Protein AF-A0A816YIY8-F1 (afdb_monomer_lite)

pLDDT: mean 77.44, std 26.39, range [24.09, 98.69]

Foldseek 3Di:
DPPPVVVVVVVVVVVVVVVVVVVVVVDWDKPDLVPVVPVPDDDDDDDDDDDDDDDDDDDDDDDDDDDDDDDDDDDDDPPPPPPPPDPPDDDQVPDQAQAPVGQGQATFDDLVLLVVLVVQLVVLCVVCVVLVVVLVVQLVVLPCAVAEEQEEEQAGSNVLSVVVSNVSSHYQFAYEYNDQARHPRSNSSNCVNVVRNYQYYHRDDPVSRVVRLVSSCVVVVVRAGQEYEYEQQPSVVCCCPPVVVSQLNHQEYEYQYPNNVVVLVVCSVVVSNNHMYMDNCRGPCNLQPVLAVVLCPVVVVVCCVVPVDDPPPDDDDFDDCGNNGVNVPVPPDD

Secondary structure (DSSP, 8-state):
--SHHHHHHHHHHHHHHHHHHHHTTS--EEE-TTTGGGSSS-------------------------------------------S-TTS--GGGS----TT-----B-S-GGGHHHHHHHHHHHHHH-HHHHHHHHHHTTT-TTTT-EEEEEE--SHHHHHHHHHHHHTT-EEEEEESSTT---HHHHHHHHHTT--EE--TT--HHHHHHHHHHHH-GGGT---SEEEESSSHHHHHHHHH-HHHHTT--EEEE-SHHHHHHHHHHHHTT---S-EEE-TTSHHIIIIIIIIIHHHHHHHHHHHHH----TT--------STTTTTTTTTS--

Sequence (334 aa):
MSNDENNTAEATAELEELECRRNRRTSLQFIDKNVIRRRSSGNEKQGQSPIQRLYSISSRPDREPSDLDHLQQYTTASDSDSDAEDECSVNIRELEHKNQAGFTDFAVRHIKHAQYGRREIEIAEQEMPGLLALRRRAEVDKPLQGAKIVGCTHIIAQTAVLIETLIRLGAQVRWCACNIYSTQNEVAAALAEESVPIFAWKGQSDDDFWWSIKKAIGTEQGWQPNMILDDGGDLTHYCHKHYATLFSTMKGIVEESVTGVHRLYQMCRTQTLTIPAMNINDSVIKTKFDNLYLCRESVIDGIKRCTDILFGGKQAVVCGYGLLNFIIICNDIS

InterPro domains:
  IPR000043 Adenosylhomocysteinase-like [PF05221] (105-242)
  IPR000043 Adenosylhomocysteinase-like [PTHR23420] (98-323)
  IPR000043 Adenosylhomocysteinase-like [SM00996] (105-334)
  IPR015878 S-adenosyl-L-homocysteine hydrolase, NAD binding domain [PF00670] (291-322)
  IPR020082 S-adenosyl-L-homocysteine hydrolase, conserved site [PS00738] (177-191)
  IPR036291 NAD(P)-binding domain superfamily [SSF51735] (291-322)
  IPR042172 Adenosylhomocysteinase-like superfamily [G3DSA:3.40.50.1480] (91-242)
  IPR042172 Adenosylhomocysteinase-like superfamily [G3DSA:3.40.50.1480] (243-297)

Radius of gyration: 25.4 Å; chains: 1; bounding box: 54×59×89 Å

Structure (mmCIF, N/CA/C/O backbone):
data_AF-A0A816YIY8-F1
#
_entry.id   AF-A0A816YIY8-F1
#
loop_
_atom_site.group_PDB
_atom_site.id
_atom_site.type_symbol
_atom_site.label_atom_id
_atom_site.label_alt_id
_atom_site.label_comp_id
_atom_site.label_asym_id
_atom_site.label_entity_id
_atom_site.label_seq_id
_atom_site.pdbx_PDB_ins_code
_atom_site.Cartn_x
_atom_site.Cartn_y
_atom_site.Cartn_z
_atom_site.occupancy
_atom_site.B_iso_or_equiv
_atom_site.auth_seq_id
_atom_site.auth_comp_id
_atom_site.auth_asym_id
_atom_site.auth_atom_id
_atom_site.pdbx_PDB_model_num
ATOM 1 N N . MET A 1 1 ? 11.790 -32.694 52.679 1.00 42.69 1 MET A N 1
ATOM 2 C CA . MET A 1 1 ? 10.691 -32.167 51.840 1.00 42.69 1 MET A CA 1
ATOM 3 C C . MET A 1 1 ? 11.201 -30.988 51.011 1.00 42.69 1 MET A C 1
ATOM 5 O O . MET A 1 1 ? 10.721 -29.882 51.183 1.00 42.69 1 MET A O 1
ATOM 9 N N . SER A 1 2 ? 12.218 -31.182 50.167 1.00 43.81 2 SER A N 1
ATOM 10 C CA . SER A 1 2 ? 12.840 -30.061 49.430 1.00 43.81 2 SER A CA 1
ATOM 11 C C . SER A 1 2 ? 13.380 -30.441 48.047 1.00 43.81 2 SER A C 1
ATOM 13 O O . SER A 1 2 ? 14.107 -29.655 47.455 1.00 43.81 2 SER A O 1
ATOM 15 N N . ASN A 1 3 ? 13.042 -31.629 47.531 1.00 42.69 3 ASN A N 1
ATOM 16 C CA . ASN A 1 3 ? 13.509 -32.092 46.217 1.00 42.69 3 ASN A CA 1
ATOM 17 C C . ASN A 1 3 ? 12.380 -32.248 45.181 1.00 42.69 3 ASN A C 1
ATOM 19 O O . ASN A 1 3 ? 12.684 -32.438 44.010 1.00 42.69 3 ASN A O 1
ATOM 23 N N . ASP A 1 4 ? 11.107 -32.120 45.578 1.00 40.72 4 ASP A N 1
ATOM 24 C CA . ASP A 1 4 ? 9.970 -32.274 44.655 1.00 40.72 4 ASP A CA 1
ATOM 25 C C . ASP A 1 4 ? 9.525 -30.945 44.015 1.00 40.72 4 ASP A C 1
ATOM 27 O O . ASP A 1 4 ? 9.077 -30.944 42.873 1.00 40.72 4 ASP A O 1
ATOM 31 N N . GLU A 1 5 ? 9.721 -29.799 44.682 1.00 43.59 5 GLU A N 1
ATOM 32 C CA . GLU A 1 5 ? 9.295 -28.485 44.159 1.00 43.59 5 GLU A CA 1
ATOM 33 C C . GLU A 1 5 ? 10.194 -27.958 43.023 1.00 43.59 5 GLU A C 1
ATOM 35 O O . GLU A 1 5 ? 9.702 -27.331 42.081 1.00 43.59 5 GLU A O 1
ATOM 40 N N . ASN A 1 6 ? 11.496 -28.275 43.046 1.00 42.38 6 ASN A N 1
ATOM 41 C CA . ASN A 1 6 ? 12.419 -27.887 41.970 1.00 42.38 6 ASN A CA 1
ATOM 42 C C . ASN A 1 6 ? 12.162 -28.668 40.673 1.00 42.38 6 ASN A C 1
ATOM 44 O O . ASN A 1 6 ? 12.278 -28.103 39.590 1.00 42.38 6 ASN A O 1
ATOM 48 N N . ASN A 1 7 ? 11.735 -29.929 40.774 1.00 43.72 7 ASN A N 1
ATOM 49 C CA . ASN A 1 7 ? 11.476 -30.776 39.608 1.00 43.72 7 ASN A CA 1
ATOM 50 C C . ASN A 1 7 ? 10.188 -30.355 38.871 1.00 43.72 7 ASN A C 1
ATOM 52 O O . ASN A 1 7 ? 10.097 -30.438 37.648 1.00 43.72 7 ASN A O 1
ATOM 56 N N . THR A 1 8 ? 9.196 -29.831 39.602 1.00 47.03 8 THR A N 1
ATOM 57 C CA . THR A 1 8 ? 7.966 -29.271 39.018 1.00 47.03 8 THR A CA 1
ATOM 58 C C . THR A 1 8 ? 8.171 -27.917 38.338 1.00 47.03 8 THR A C 1
ATOM 60 O O . THR A 1 8 ? 7.495 -27.632 37.349 1.00 47.03 8 THR A O 1
ATOM 63 N N . ALA A 1 9 ? 9.103 -27.089 38.821 1.00 47.56 9 ALA A N 1
ATOM 64 C CA . ALA A 1 9 ? 9.427 -25.794 38.215 1.00 47.56 9 ALA A CA 1
ATOM 65 C C . ALA A 1 9 ? 10.231 -25.946 36.908 1.00 47.56 9 ALA A C 1
ATOM 67 O O . ALA A 1 9 ? 10.021 -25.208 35.948 1.00 47.56 9 ALA A O 1
ATOM 68 N N . GLU A 1 10 ? 11.118 -26.939 36.846 1.00 46.81 10 GLU A N 1
ATOM 69 C CA . GLU A 1 10 ? 11.932 -27.219 35.659 1.00 46.81 10 GLU A CA 1
ATOM 70 C C . GLU A 1 10 ? 11.094 -27.885 34.548 1.00 46.81 10 GLU A C 1
ATOM 72 O O . GLU A 1 10 ? 11.156 -27.475 33.390 1.00 46.81 10 GLU A O 1
ATOM 77 N N . ALA A 1 11 ? 10.187 -28.802 34.913 1.00 46.38 11 ALA A N 1
ATOM 78 C CA . ALA A 1 11 ? 9.249 -29.423 33.974 1.00 46.38 11 ALA A CA 1
ATOM 79 C C . ALA A 1 11 ? 8.199 -28.441 33.414 1.00 46.38 11 ALA A C 1
ATOM 81 O O . ALA A 1 11 ? 7.785 -28.564 32.260 1.00 46.38 11 ALA A O 1
ATOM 82 N N . THR A 1 12 ? 7.768 -27.448 34.202 1.00 53.12 12 THR A N 1
ATOM 83 C CA . THR A 1 12 ? 6.855 -26.392 33.724 1.00 53.12 12 THR A CA 1
ATOM 84 C C . THR A 1 12 ? 7.562 -25.408 32.795 1.00 53.12 12 THR A C 1
ATOM 86 O O . THR A 1 12 ? 6.987 -25.035 31.775 1.00 53.12 12 THR A O 1
ATOM 89 N N . ALA A 1 13 ? 8.827 -25.071 33.061 1.00 46.62 13 ALA A N 1
ATOM 90 C CA . ALA A 1 13 ? 9.640 -24.251 32.164 1.00 46.62 13 ALA A CA 1
ATOM 91 C C . ALA A 1 13 ? 9.930 -24.945 30.817 1.00 46.62 13 ALA A C 1
ATOM 93 O O . ALA A 1 13 ? 9.839 -24.303 29.770 1.00 46.62 13 ALA A O 1
ATOM 94 N N . GLU A 1 14 ? 10.215 -26.253 30.810 1.00 46.16 14 GLU A N 1
ATOM 95 C CA . GLU A 1 14 ? 10.403 -27.016 29.566 1.00 46.16 14 GLU A CA 1
ATOM 96 C C . GLU A 1 14 ? 9.107 -27.158 28.756 1.00 46.16 14 GLU A C 1
ATOM 98 O O . GLU A 1 14 ? 9.137 -27.055 27.526 1.00 46.16 14 GLU A O 1
ATOM 103 N N . LEU A 1 15 ? 7.957 -27.345 29.418 1.00 47.84 15 LEU A N 1
ATOM 104 C CA . LEU A 1 15 ? 6.648 -27.380 28.757 1.00 47.84 15 LEU A CA 1
ATOM 105 C C . LEU A 1 15 ? 6.269 -26.012 28.167 1.00 47.84 15 LEU A C 1
ATOM 107 O O . LEU A 1 15 ? 5.813 -25.958 27.024 1.00 47.84 15 LEU A O 1
ATOM 111 N N . GLU A 1 16 ? 6.541 -24.911 28.875 1.00 48.94 16 GLU A N 1
ATOM 112 C CA . GLU A 1 16 ? 6.352 -23.548 28.361 1.00 48.94 16 GLU A CA 1
ATOM 113 C C . GLU A 1 16 ? 7.310 -23.220 27.202 1.00 48.94 16 GLU A C 1
ATOM 115 O O . GLU A 1 16 ? 6.923 -22.547 26.239 1.00 48.94 16 GLU A O 1
ATOM 120 N N . GLU A 1 17 ? 8.552 -23.718 27.230 1.00 45.31 17 GLU A N 1
ATOM 121 C CA . GLU A 1 17 ? 9.499 -23.545 26.126 1.00 45.31 17 GLU A CA 1
ATOM 122 C C . GLU A 1 17 ? 9.094 -24.375 24.897 1.00 45.31 17 GLU A C 1
ATOM 124 O O . GLU A 1 17 ? 9.192 -23.899 23.761 1.00 45.31 17 GLU A O 1
ATOM 129 N N . LEU A 1 18 ? 8.570 -25.587 25.101 1.00 43.50 18 LEU A N 1
ATOM 130 C CA . LEU A 1 18 ? 7.988 -26.425 24.052 1.00 43.50 18 LEU A CA 1
ATOM 131 C C . LEU A 1 18 ? 6.734 -25.793 23.443 1.00 43.50 18 LEU A C 1
ATOM 133 O O . LEU A 1 18 ? 6.580 -25.828 22.222 1.00 43.50 18 LEU A O 1
ATOM 137 N N . GLU A 1 19 ? 5.879 -25.159 24.242 1.00 43.88 19 GLU A N 1
ATOM 138 C CA . GLU A 1 19 ? 4.678 -24.456 23.781 1.00 43.88 19 GLU A CA 1
ATOM 139 C C . GLU A 1 19 ? 5.029 -23.145 23.050 1.00 43.88 19 GLU A C 1
ATOM 141 O O . GLU A 1 19 ? 4.482 -22.846 21.986 1.00 43.88 19 GLU A O 1
ATOM 146 N N . CYS A 1 20 ? 6.062 -22.432 23.509 1.00 38.53 20 CYS A N 1
ATOM 147 C CA . CYS A 1 20 ? 6.668 -21.298 22.806 1.00 38.53 20 CYS A CA 1
ATOM 148 C C . CYS A 1 20 ? 7.302 -21.719 21.465 1.00 38.53 20 CYS A C 1
ATOM 150 O O . CYS A 1 20 ? 7.118 -21.051 20.444 1.00 38.53 20 CYS A O 1
ATOM 152 N N . ARG A 1 21 ? 8.001 -22.862 21.416 1.00 41.88 21 ARG A N 1
ATOM 153 C CA . ARG A 1 21 ? 8.544 -23.450 20.174 1.00 41.88 21 ARG A CA 1
ATOM 154 C C . ARG A 1 21 ? 7.441 -23.967 19.246 1.00 41.88 21 ARG A C 1
ATOM 156 O O . ARG A 1 21 ? 7.603 -23.911 18.027 1.00 41.88 21 ARG A O 1
ATOM 163 N N . ARG A 1 22 ? 6.313 -24.423 19.795 1.00 34.56 22 ARG A N 1
ATOM 164 C CA . ARG A 1 22 ? 5.127 -24.857 19.045 1.00 34.56 22 ARG A CA 1
ATOM 165 C C . ARG A 1 22 ? 4.391 -23.664 18.421 1.00 34.56 22 ARG A C 1
ATOM 167 O O . ARG A 1 22 ? 4.055 -23.739 17.244 1.00 34.56 22 ARG A O 1
ATOM 174 N N . ASN A 1 23 ? 4.289 -22.534 19.126 1.00 37.09 23 ASN A N 1
ATOM 175 C CA . ASN A 1 23 ? 3.748 -21.275 18.590 1.00 37.09 23 ASN A CA 1
ATOM 176 C C . ASN A 1 23 ? 4.666 -20.598 17.556 1.00 37.09 23 ASN A C 1
ATOM 178 O O . ASN A 1 23 ? 4.179 -19.903 16.669 1.00 37.09 23 ASN A O 1
ATOM 182 N N . ARG A 1 24 ? 5.984 -20.851 17.577 1.00 43.56 24 ARG A N 1
ATOM 183 C CA . ARG A 1 24 ? 6.900 -20.426 16.493 1.00 43.56 24 ARG A CA 1
ATOM 184 C C . ARG A 1 24 ? 6.666 -21.154 15.162 1.00 43.56 24 ARG A C 1
ATOM 186 O O . ARG A 1 24 ? 7.186 -20.708 14.143 1.00 43.56 24 ARG A O 1
ATOM 193 N N . ARG A 1 25 ? 5.921 -22.267 15.147 1.00 37.94 25 ARG A N 1
ATOM 194 C CA . ARG A 1 25 ? 5.618 -23.038 13.925 1.00 37.94 25 ARG A CA 1
ATOM 195 C C . ARG A 1 25 ? 4.334 -22.597 13.214 1.00 37.94 25 ARG A C 1
ATOM 197 O O . ARG A 1 25 ? 4.094 -23.047 12.099 1.00 37.94 25 ARG A O 1
ATOM 204 N N . THR A 1 26 ? 3.550 -21.699 13.806 1.00 34.44 26 THR A N 1
ATOM 205 C CA . THR A 1 26 ? 2.315 -21.150 13.227 1.00 34.44 26 THR A CA 1
ATOM 206 C C . THR A 1 26 ? 2.503 -19.653 13.005 1.00 34.44 26 THR A C 1
ATOM 208 O O . THR A 1 26 ? 2.354 -18.828 13.898 1.00 34.44 26 THR A O 1
ATOM 211 N N . SER A 1 27 ? 2.943 -19.352 11.793 1.00 43.16 27 SER A N 1
ATOM 212 C CA . SER A 1 27 ? 3.417 -18.084 11.245 1.00 43.16 27 SER A CA 1
ATOM 213 C C . SER A 1 2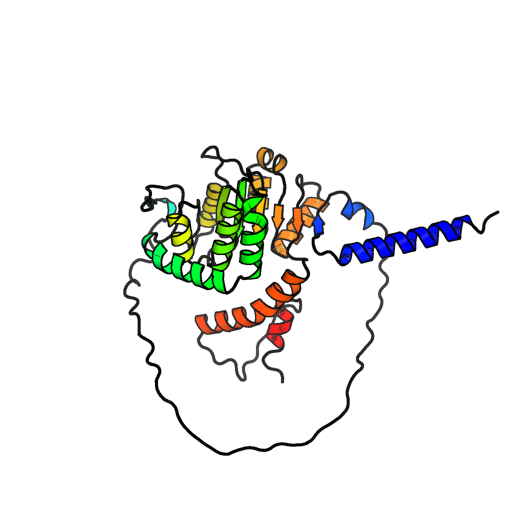7 ? 2.397 -16.943 11.298 1.00 43.16 27 SER A C 1
ATOM 215 O O . SER A 1 27 ? 1.552 -16.881 10.411 1.00 43.16 27 SER A O 1
ATOM 217 N N . LEU A 1 28 ? 2.519 -16.050 12.289 1.00 47.72 28 LEU A N 1
ATOM 218 C CA . LEU A 1 28 ? 2.093 -14.636 12.292 1.00 47.72 28 LEU A CA 1
ATOM 219 C C . LEU A 1 28 ? 2.515 -14.008 13.638 1.00 47.72 28 LEU A C 1
ATOM 221 O O . LEU A 1 28 ? 2.139 -14.518 14.693 1.00 47.72 28 LEU A O 1
ATOM 225 N N . GLN A 1 29 ? 3.319 -12.937 13.632 1.00 60.56 29 GLN A N 1
ATOM 226 C CA . GLN A 1 29 ? 3.742 -12.271 14.873 1.00 60.56 29 GLN A CA 1
ATOM 227 C C . GLN A 1 29 ? 2.870 -11.042 15.147 1.00 60.56 29 GLN A C 1
ATOM 229 O O . GLN A 1 29 ? 2.954 -10.033 14.447 1.00 60.56 29 GLN A O 1
ATOM 234 N N . PHE A 1 30 ? 2.051 -11.115 16.195 1.00 67.88 30 PHE A N 1
ATOM 235 C CA . PHE A 1 30 ? 1.388 -9.936 16.744 1.00 67.88 30 PHE A CA 1
ATOM 236 C C . PHE A 1 30 ? 2.392 -9.114 17.554 1.00 67.88 30 PHE A C 1
ATOM 238 O O . PHE A 1 30 ? 3.025 -9.618 18.486 1.00 67.88 30 PHE A O 1
ATOM 245 N N . ILE A 1 31 ? 2.523 -7.835 17.214 1.00 68.88 31 ILE A N 1
ATOM 246 C CA . ILE A 1 31 ? 3.259 -6.863 18.015 1.00 68.88 31 ILE A CA 1
ATOM 247 C C . ILE A 1 31 ? 2.285 -6.357 19.087 1.00 68.88 31 ILE A C 1
ATOM 249 O O . ILE A 1 31 ? 1.520 -5.422 18.860 1.00 68.88 31 ILE A O 1
ATOM 253 N N . ASP A 1 32 ? 2.282 -7.025 20.244 1.00 53.81 32 ASP A N 1
ATOM 254 C CA . ASP A 1 32 ? 1.504 -6.633 21.426 1.00 53.81 32 ASP A CA 1
ATOM 255 C C . ASP A 1 32 ? 2.419 -6.118 22.555 1.00 53.81 32 ASP A C 1
ATOM 257 O O . ASP A 1 32 ? 3.533 -6.611 22.774 1.00 53.81 32 ASP A O 1
ATOM 261 N N . LYS A 1 33 ? 1.901 -5.156 23.328 1.00 47.88 33 LYS A N 1
ATOM 262 C CA . LYS A 1 33 ? 2.516 -4.524 24.506 1.00 47.88 33 LYS A CA 1
ATOM 263 C C . LYS A 1 33 ? 2.997 -5.544 25.545 1.00 47.88 33 LYS A C 1
ATOM 265 O O . LYS A 1 33 ? 3.953 -5.277 26.272 1.00 47.88 33 LYS A O 1
ATOM 270 N N . ASN A 1 34 ? 2.379 -6.725 25.603 1.00 39.50 34 ASN A N 1
ATOM 271 C CA . ASN A 1 34 ? 2.704 -7.769 26.577 1.00 39.50 34 ASN A CA 1
ATOM 272 C C . ASN A 1 34 ? 3.888 -8.669 26.177 1.00 39.50 34 ASN A C 1
ATOM 274 O O . ASN A 1 34 ? 4.483 -9.313 27.042 1.00 39.50 34 ASN A O 1
ATOM 278 N N . VAL A 1 35 ? 4.282 -8.694 24.898 1.00 45.38 35 VAL A N 1
ATOM 279 C CA . VAL A 1 35 ? 5.334 -9.599 24.393 1.00 45.38 35 VAL A CA 1
ATOM 280 C C . VAL A 1 35 ? 6.743 -9.078 24.717 1.00 45.38 35 VAL A C 1
ATOM 282 O O . VAL A 1 35 ? 7.667 -9.863 24.935 1.00 45.38 35 VAL A O 1
ATOM 285 N N . ILE A 1 36 ? 6.925 -7.758 24.836 1.00 41.56 36 ILE A N 1
ATOM 286 C CA . ILE A 1 36 ? 8.248 -7.145 25.066 1.00 41.56 36 ILE A CA 1
ATOM 287 C C . ILE A 1 36 ? 8.682 -7.210 26.541 1.00 41.56 36 ILE A C 1
ATOM 289 O O . ILE A 1 36 ? 9.879 -7.241 26.827 1.00 41.56 36 ILE A O 1
ATOM 293 N N . ARG A 1 37 ? 7.745 -7.338 27.492 1.00 31.47 37 ARG A N 1
ATOM 294 C CA . ARG A 1 37 ? 8.062 -7.383 28.935 1.00 31.47 37 ARG A CA 1
ATOM 295 C C . ARG A 1 37 ? 8.889 -8.610 29.353 1.00 31.47 37 ARG A C 1
ATOM 297 O O . ARG A 1 37 ? 9.481 -8.594 30.425 1.00 31.47 37 ARG A O 1
ATOM 304 N N . ARG A 1 38 ? 8.965 -9.646 28.507 1.00 33.88 38 ARG A N 1
ATOM 305 C CA . ARG A 1 38 ? 9.720 -10.887 28.761 1.00 33.88 38 ARG A CA 1
ATOM 306 C C . ARG A 1 38 ? 11.160 -10.883 28.224 1.00 33.88 38 ARG A C 1
ATOM 308 O O . ARG A 1 38 ? 11.869 -11.858 28.431 1.00 33.88 38 ARG A O 1
ATOM 315 N N . ARG A 1 39 ? 11.613 -9.821 27.540 1.00 35.34 39 ARG A N 1
ATOM 316 C CA . ARG A 1 39 ? 12.965 -9.761 26.936 1.00 35.34 39 ARG A CA 1
ATOM 317 C C . ARG A 1 39 ? 14.014 -8.999 27.758 1.00 35.34 39 ARG A C 1
ATOM 319 O O . ARG A 1 39 ? 15.172 -8.980 27.362 1.00 35.34 39 ARG A O 1
ATOM 326 N N . SER A 1 40 ? 13.651 -8.408 28.896 1.00 29.08 40 SER A N 1
ATOM 327 C CA . SER A 1 40 ? 14.562 -7.564 29.694 1.00 29.08 40 SER A CA 1
ATOM 328 C C . SER A 1 40 ? 15.429 -8.321 30.712 1.00 29.08 40 SER A C 1
ATOM 330 O O . SER A 1 40 ? 16.162 -7.687 31.464 1.00 29.08 40 SER A O 1
ATOM 332 N N . SER A 1 41 ? 15.355 -9.653 30.775 1.00 31.70 41 SER A N 1
ATOM 333 C CA . SER A 1 41 ? 16.120 -10.463 31.733 1.00 31.70 41 SER A CA 1
ATOM 334 C C . SER A 1 41 ? 16.680 -11.718 31.061 1.00 31.70 41 SER A C 1
ATOM 336 O O . SER A 1 41 ? 16.055 -12.775 31.079 1.00 31.70 41 SER A O 1
ATOM 338 N N . GLY A 1 42 ? 17.853 -11.604 30.442 1.00 28.75 42 GLY A N 1
ATOM 339 C CA . GLY A 1 42 ? 18.565 -12.744 29.866 1.00 28.75 42 GLY A CA 1
ATOM 340 C C . GLY A 1 42 ? 19.940 -12.338 29.350 1.00 28.75 42 GLY A C 1
ATOM 341 O O . GLY A 1 42 ? 20.039 -11.704 28.308 1.00 28.75 42 GLY A O 1
ATOM 342 N N . ASN A 1 43 ? 20.976 -12.681 30.117 1.00 27.95 43 ASN A N 1
ATOM 343 C CA . ASN A 1 43 ? 22.392 -12.419 29.846 1.00 27.95 43 ASN A CA 1
ATOM 344 C C . ASN A 1 43 ? 22.837 -12.878 28.447 1.00 27.95 43 ASN A C 1
ATOM 346 O O . ASN A 1 43 ? 22.642 -14.036 28.076 1.00 27.95 43 ASN A O 1
ATOM 350 N N . GLU A 1 44 ? 23.542 -11.999 27.734 1.00 27.25 44 GLU A N 1
ATOM 351 C CA . GLU A 1 44 ? 24.320 -12.343 26.545 1.00 27.25 44 GLU A CA 1
ATOM 352 C C . GLU A 1 44 ? 25.475 -13.285 26.926 1.00 27.25 44 GLU A C 1
ATOM 354 O O . GLU A 1 44 ? 26.340 -12.947 27.737 1.00 27.25 44 GLU A O 1
ATOM 359 N N . LYS A 1 45 ? 25.513 -14.476 26.321 1.00 27.55 45 LYS A N 1
ATOM 360 C CA . LYS A 1 45 ? 26.723 -15.299 26.241 1.00 27.55 45 LYS A CA 1
ATOM 361 C C . LYS A 1 45 ? 27.066 -15.536 24.775 1.00 27.55 45 LYS A C 1
ATOM 363 O O . LYS A 1 45 ? 26.275 -16.099 24.024 1.00 27.55 45 LYS A O 1
ATOM 368 N N . GLN A 1 46 ? 28.262 -15.087 24.402 1.00 27.02 46 GLN A N 1
ATOM 369 C CA . GLN A 1 46 ? 28.930 -15.379 23.137 1.00 27.02 46 GLN A CA 1
ATOM 370 C C . GLN A 1 46 ? 29.121 -16.894 22.968 1.00 27.02 46 GLN A C 1
ATOM 372 O O . GLN A 1 46 ? 29.576 -17.571 23.890 1.00 27.02 46 GLN A O 1
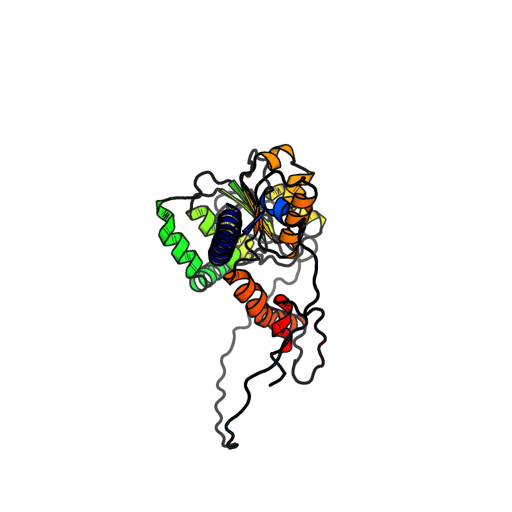ATOM 377 N N . GLY A 1 47 ? 28.820 -17.411 21.778 1.00 26.28 47 GLY A N 1
ATOM 378 C CA . GLY A 1 47 ? 29.078 -18.797 21.394 1.00 26.28 47 GLY A CA 1
ATOM 379 C C . GLY A 1 47 ? 29.248 -18.911 19.881 1.00 26.28 47 GLY A C 1
ATOM 380 O O . GLY A 1 47 ? 28.351 -18.555 19.124 1.00 26.28 47 GLY A O 1
ATOM 381 N N . GLN A 1 48 ? 30.434 -19.353 19.465 1.00 26.12 48 GLN A N 1
ATOM 382 C CA . GLN A 1 48 ? 30.880 -19.541 18.083 1.00 26.12 48 GLN A CA 1
ATOM 383 C C . GLN A 1 48 ? 30.092 -20.631 17.331 1.00 26.12 48 GLN A C 1
ATOM 385 O O . GLN A 1 48 ? 29.582 -21.580 17.925 1.00 26.12 48 GLN A O 1
ATOM 390 N N . SER A 1 49 ? 30.057 -20.515 16.000 1.00 35.09 49 SER A N 1
ATOM 391 C CA . SER A 1 49 ? 29.495 -21.500 15.068 1.00 35.09 49 SER A CA 1
ATOM 392 C C . SER A 1 49 ? 30.355 -22.766 14.934 1.00 35.09 49 SER A C 1
ATOM 394 O O . SER A 1 49 ? 31.576 -22.642 14.817 1.00 35.09 49 SER A O 1
ATOM 396 N N . PRO A 1 50 ? 29.740 -23.948 14.763 1.00 27.36 50 PRO A N 1
ATOM 397 C CA . PRO A 1 50 ? 30.381 -25.083 14.096 1.00 27.36 50 PRO A CA 1
ATOM 398 C C . PRO A 1 50 ? 29.608 -25.448 12.814 1.00 27.36 50 PRO A C 1
ATOM 400 O O . PRO A 1 50 ? 28.436 -25.799 12.862 1.00 27.36 50 PRO A O 1
ATOM 403 N N . ILE A 1 51 ? 30.184 -25.211 11.635 1.00 27.53 51 ILE A N 1
ATOM 404 C CA . ILE A 1 51 ? 31.086 -26.125 10.906 1.00 27.53 51 ILE A CA 1
ATOM 405 C C . ILE A 1 51 ? 30.329 -27.030 9.922 1.00 27.53 51 ILE A C 1
ATOM 407 O O . ILE A 1 51 ? 29.556 -27.912 10.287 1.00 27.53 51 ILE A O 1
ATOM 411 N N . GLN A 1 52 ? 30.653 -26.784 8.650 1.00 27.22 52 GLN A N 1
ATOM 412 C CA . GLN A 1 52 ? 30.916 -27.751 7.585 1.00 27.22 52 GLN A CA 1
ATOM 413 C C . GLN A 1 52 ? 30.780 -29.230 7.979 1.00 27.22 52 GLN A C 1
ATOM 415 O O . GLN A 1 52 ? 31.601 -29.775 8.718 1.00 27.22 52 GLN A O 1
ATOM 420 N N . ARG A 1 53 ? 29.845 -29.935 7.342 1.00 26.09 53 ARG A N 1
ATOM 421 C CA . ARG A 1 53 ? 30.011 -31.363 7.063 1.00 26.09 53 ARG A CA 1
ATOM 422 C C . ARG A 1 53 ? 29.062 -31.783 5.947 1.00 26.09 53 ARG A C 1
ATOM 424 O O . ARG A 1 53 ? 27.879 -31.944 6.206 1.00 26.09 53 ARG A O 1
ATOM 431 N N . LEU A 1 54 ? 29.591 -31.913 4.729 1.00 26.56 54 LEU A N 1
ATOM 432 C CA . LEU A 1 54 ? 29.294 -32.971 3.748 1.00 26.56 54 LEU A CA 1
ATOM 433 C C . LEU A 1 54 ? 29.954 -32.606 2.408 1.00 26.56 54 LEU A C 1
ATOM 435 O O . LEU A 1 54 ? 29.449 -31.785 1.653 1.00 26.56 54 LEU A O 1
ATOM 439 N N . TYR A 1 55 ? 31.100 -33.231 2.140 1.00 25.05 55 TYR A N 1
ATOM 440 C CA . TYR A 1 55 ? 31.678 -33.376 0.805 1.00 25.05 55 TYR A CA 1
ATOM 441 C C . TYR A 1 55 ? 32.099 -34.834 0.596 1.00 25.05 55 TYR A C 1
ATOM 443 O O . TYR A 1 55 ? 32.438 -35.523 1.563 1.00 25.05 55 TYR A O 1
ATOM 451 N N . SER A 1 56 ? 32.160 -35.214 -0.688 1.00 24.09 56 SER A N 1
ATOM 452 C CA . SER A 1 56 ? 32.561 -36.496 -1.308 1.00 24.09 56 SER A CA 1
ATOM 453 C C . SER A 1 56 ? 31.381 -37.476 -1.494 1.00 24.09 56 SER A C 1
ATOM 455 O O . SER A 1 56 ? 30.596 -37.653 -0.573 1.00 24.09 56 SER A O 1
ATOM 457 N N . ILE A 1 57 ? 31.117 -38.119 -2.645 1.00 27.70 57 ILE A N 1
ATOM 458 C CA . ILE A 1 57 ? 31.903 -38.576 -3.821 1.00 27.70 57 ILE A CA 1
ATOM 459 C C . ILE A 1 57 ? 30.888 -38.654 -5.012 1.00 27.70 57 ILE A C 1
ATOM 461 O O . ILE A 1 57 ? 29.747 -39.035 -4.782 1.00 27.70 57 ILE A O 1
ATOM 465 N N . SER A 1 58 ? 31.128 -38.251 -6.268 1.00 26.34 58 SER A N 1
ATOM 466 C CA . SER A 1 58 ? 31.949 -38.909 -7.301 1.00 26.34 58 SER A CA 1
ATOM 467 C C . SER A 1 58 ? 31.999 -38.051 -8.577 1.00 26.34 58 SER A C 1
ATOM 469 O O . SER A 1 58 ? 31.041 -37.371 -8.929 1.00 26.34 58 SER A O 1
ATOM 471 N N . SER A 1 59 ? 33.133 -38.121 -9.263 1.00 24.12 59 SER A N 1
ATOM 472 C CA . SER A 1 59 ? 33.475 -37.493 -10.539 1.00 24.12 59 SER A CA 1
ATOM 473 C C . SER A 1 59 ? 33.351 -38.483 -11.705 1.00 24.12 59 SER A C 1
ATOM 475 O O . SER A 1 59 ? 33.592 -39.675 -11.499 1.00 24.12 59 SER A O 1
ATOM 477 N N . ARG A 1 60 ? 33.041 -37.987 -12.921 1.00 26.86 60 ARG A N 1
ATOM 478 C CA . ARG A 1 60 ? 33.509 -38.460 -14.256 1.00 26.86 60 ARG A CA 1
ATOM 479 C C . ARG A 1 60 ? 32.929 -37.580 -15.400 1.00 26.86 60 ARG A C 1
ATOM 481 O O . ARG A 1 60 ? 31.982 -36.853 -15.131 1.00 26.86 60 ARG A O 1
ATOM 488 N N . PRO A 1 61 ? 33.528 -37.579 -16.613 1.00 29.42 61 PRO A N 1
ATOM 489 C CA . PRO A 1 61 ? 34.018 -36.348 -17.248 1.00 29.42 61 PRO A CA 1
ATOM 490 C C . PRO A 1 61 ? 33.286 -35.911 -18.532 1.00 29.42 61 PRO A C 1
ATOM 492 O O . PRO A 1 61 ? 32.457 -36.637 -19.079 1.00 29.42 61 PRO A O 1
ATOM 495 N N . ASP A 1 62 ? 33.706 -34.729 -18.991 1.00 26.00 62 ASP A N 1
ATOM 496 C CA . ASP A 1 62 ? 33.334 -33.944 -20.175 1.00 26.00 62 ASP A CA 1
ATOM 497 C C . ASP A 1 62 ? 33.122 -34.704 -21.493 1.00 26.00 62 ASP A C 1
ATOM 499 O O . ASP A 1 62 ? 33.914 -35.574 -21.874 1.00 26.00 62 ASP A O 1
ATOM 503 N N . ARG A 1 63 ? 32.118 -34.242 -22.253 1.00 25.84 63 ARG A N 1
ATOM 504 C CA . ARG A 1 63 ? 32.055 -34.304 -23.722 1.00 25.84 63 ARG A CA 1
ATOM 505 C C . ARG A 1 63 ? 31.278 -33.107 -24.283 1.00 25.84 63 ARG A C 1
ATOM 507 O O . ARG A 1 63 ? 30.138 -32.891 -23.905 1.00 25.84 63 ARG A O 1
ATOM 514 N N . GLU A 1 64 ? 31.892 -32.441 -25.249 1.00 25.56 64 GLU A N 1
ATOM 515 C CA . GLU A 1 64 ? 31.338 -31.527 -26.263 1.00 25.56 64 GLU A CA 1
ATOM 516 C C . GLU A 1 64 ? 32.140 -31.801 -27.560 1.00 25.56 64 GLU A C 1
ATOM 518 O O . GLU A 1 64 ? 33.226 -32.393 -27.460 1.00 25.56 64 GLU A O 1
ATOM 523 N N . PRO A 1 65 ? 31.747 -31.331 -28.759 1.00 41.12 65 PRO A N 1
ATOM 524 C CA . PRO A 1 65 ? 30.438 -30.835 -29.204 1.00 41.12 65 PRO A CA 1
ATOM 525 C C . PRO A 1 65 ? 29.983 -31.487 -30.533 1.00 41.12 65 PRO A C 1
ATOM 527 O O . PRO A 1 65 ? 30.782 -32.096 -31.247 1.00 41.12 65 PRO A O 1
ATOM 530 N N . SER A 1 66 ? 28.721 -31.294 -30.929 1.00 27.45 66 SER A N 1
ATOM 531 C CA . SER A 1 66 ? 28.355 -31.276 -32.358 1.00 27.45 66 SER A CA 1
ATOM 532 C C . SER A 1 66 ? 27.011 -30.585 -32.607 1.00 27.45 66 SER A C 1
ATOM 534 O O . SER A 1 66 ? 25.967 -31.091 -32.197 1.00 27.45 66 SER A O 1
ATOM 536 N N . ASP A 1 67 ? 27.108 -29.442 -33.283 1.00 26.69 67 ASP A N 1
ATOM 537 C CA . ASP A 1 67 ? 26.219 -28.800 -34.257 1.00 26.69 67 ASP A CA 1
ATOM 538 C C . ASP A 1 67 ? 24.791 -29.341 -34.440 1.00 26.69 67 ASP A C 1
ATOM 540 O O . ASP A 1 67 ? 24.594 -30.497 -34.816 1.00 26.69 67 ASP A O 1
ATOM 544 N N . LEU A 1 68 ? 23.809 -28.434 -34.355 1.00 28.50 68 LEU A N 1
ATOM 545 C CA . LEU A 1 68 ? 22.926 -28.133 -35.490 1.00 28.50 68 LEU A CA 1
ATOM 546 C C . LEU A 1 68 ? 22.076 -26.879 -35.232 1.00 28.50 68 LEU A C 1
ATOM 548 O O . LEU A 1 68 ? 21.320 -26.784 -34.265 1.00 28.50 68 LEU A O 1
ATOM 552 N N . ASP A 1 69 ? 22.243 -25.936 -36.157 1.00 27.80 69 ASP A N 1
ATOM 553 C CA . ASP A 1 69 ? 21.416 -24.767 -36.431 1.00 27.80 69 ASP A CA 1
ATOM 554 C C . ASP A 1 69 ? 19.913 -25.069 -36.411 1.00 27.80 69 ASP A C 1
ATOM 556 O O . ASP A 1 69 ? 19.494 -26.110 -36.901 1.00 27.80 69 ASP A O 1
ATOM 560 N N . HIS A 1 70 ? 19.108 -24.109 -35.936 1.00 30.94 70 HIS A N 1
ATOM 561 C CA . HIS A 1 70 ? 17.962 -23.550 -36.673 1.00 30.94 70 HIS A CA 1
ATOM 562 C C . HIS A 1 70 ? 17.347 -22.376 -35.887 1.00 30.94 70 HIS A C 1
ATOM 564 O O . HIS A 1 70 ? 16.442 -22.538 -35.070 1.00 30.94 70 HIS A O 1
ATOM 570 N N . LEU A 1 71 ? 17.828 -21.162 -36.177 1.00 28.19 71 LEU A N 1
ATOM 571 C CA . LEU A 1 71 ? 17.090 -19.923 -35.925 1.00 28.19 71 LEU A CA 1
ATOM 572 C C . LEU A 1 71 ? 15.956 -19.804 -36.956 1.00 28.19 71 LEU A C 1
ATOM 574 O O . LEU A 1 71 ? 16.222 -19.745 -38.157 1.00 28.19 71 LEU A O 1
ATOM 578 N N . GLN A 1 72 ? 14.712 -19.669 -36.497 1.00 29.42 72 GLN A N 1
ATOM 579 C CA . GLN A 1 72 ? 13.659 -19.002 -37.263 1.00 29.42 72 GLN A CA 1
ATOM 580 C C . GLN A 1 72 ? 12.980 -17.931 -36.410 1.00 29.42 72 GLN A C 1
ATOM 582 O O . GLN A 1 72 ? 12.683 -18.116 -35.233 1.00 29.42 72 GLN A O 1
ATOM 587 N N . GLN A 1 73 ? 12.829 -16.780 -37.058 1.00 28.59 73 GLN A N 1
ATOM 588 C CA . GLN A 1 73 ? 12.387 -15.489 -36.560 1.00 28.59 73 GLN A CA 1
ATOM 589 C C . GLN A 1 73 ? 10.996 -15.550 -35.924 1.00 28.59 73 GLN A C 1
ATOM 591 O O . GLN A 1 73 ? 10.019 -15.852 -36.604 1.00 28.59 73 GLN A O 1
ATOM 596 N N . TYR A 1 74 ? 10.893 -15.131 -34.664 1.00 29.64 74 TYR A N 1
ATOM 597 C CA . TYR A 1 74 ? 9.666 -14.520 -34.165 1.00 29.64 74 TYR A CA 1
ATOM 598 C C . TYR A 1 74 ? 9.836 -13.007 -34.257 1.00 29.64 74 TYR A C 1
ATOM 600 O O . TYR A 1 74 ? 10.567 -12.390 -33.488 1.00 29.64 74 TYR A O 1
ATOM 608 N N . THR A 1 75 ? 9.198 -12.426 -35.266 1.00 27.72 75 THR A N 1
ATOM 609 C CA . THR A 1 75 ? 8.977 -10.988 -35.393 1.00 27.72 75 THR A CA 1
ATOM 610 C C . THR A 1 75 ? 8.108 -10.519 -34.230 1.00 27.72 75 THR A C 1
ATOM 612 O O . THR A 1 75 ? 6.909 -10.802 -34.204 1.00 27.72 75 THR A O 1
ATOM 615 N N . THR A 1 76 ? 8.695 -9.814 -33.267 1.00 30.38 76 THR A N 1
ATOM 616 C CA . THR A 1 76 ? 7.944 -8.997 -32.315 1.00 30.38 76 THR A CA 1
ATOM 617 C C . THR A 1 76 ? 7.486 -7.725 -33.018 1.00 30.38 76 THR A C 1
ATOM 619 O O . THR A 1 76 ? 8.268 -7.035 -33.674 1.00 30.38 76 THR A O 1
ATOM 622 N N . ALA A 1 77 ? 6.186 -7.459 -32.921 1.00 32.25 77 ALA A N 1
ATOM 623 C CA . ALA A 1 77 ? 5.576 -6.218 -33.354 1.00 32.25 77 ALA A CA 1
ATOM 624 C C . ALA A 1 77 ? 6.225 -5.054 -32.595 1.00 32.25 77 ALA A C 1
ATOM 626 O O . ALA A 1 77 ? 6.235 -5.028 -31.367 1.00 32.25 77 ALA A O 1
ATOM 627 N N . SER A 1 78 ? 6.805 -4.119 -33.338 1.00 30.81 78 SER A N 1
ATOM 628 C CA . SER A 1 78 ? 7.181 -2.811 -32.827 1.00 30.81 78 SER A CA 1
ATOM 629 C C . SER A 1 78 ? 5.901 -2.000 -32.636 1.00 30.81 78 SER A C 1
ATOM 631 O O . SER A 1 78 ? 5.380 -1.457 -33.614 1.00 30.81 78 SER A O 1
ATOM 633 N N . ASP A 1 79 ? 5.390 -1.936 -31.409 1.00 35.31 79 ASP A N 1
ATOM 634 C CA . ASP A 1 79 ? 4.473 -0.865 -31.034 1.00 35.31 79 ASP A CA 1
ATOM 635 C C . ASP A 1 79 ? 5.294 0.423 -30.970 1.00 35.31 79 ASP A C 1
ATOM 637 O O . ASP A 1 79 ? 6.231 0.582 -30.188 1.00 35.31 79 ASP A O 1
ATOM 641 N N . SER A 1 80 ? 4.996 1.310 -31.908 1.00 33.59 80 SER A N 1
ATOM 642 C CA . SER A 1 80 ? 5.499 2.668 -31.943 1.00 33.59 80 SER A CA 1
ATOM 643 C C . SER A 1 80 ? 4.886 3.445 -30.781 1.00 33.59 80 SER A C 1
ATOM 645 O O . SER A 1 80 ? 3.746 3.895 -30.887 1.00 33.59 80 SER A O 1
ATOM 647 N N . ASP A 1 81 ? 5.646 3.616 -29.699 1.00 36.59 81 ASP A N 1
ATOM 648 C CA . ASP A 1 81 ? 5.403 4.652 -28.694 1.00 36.59 81 ASP A CA 1
ATOM 649 C C . ASP A 1 81 ? 5.519 6.020 -29.379 1.00 36.59 81 ASP A C 1
ATOM 651 O O . ASP A 1 81 ? 6.607 6.564 -29.574 1.00 36.59 81 ASP A O 1
ATOM 655 N N . SER A 1 82 ? 4.379 6.564 -29.796 1.00 35.75 82 SER A N 1
ATOM 656 C CA . SER A 1 82 ? 4.260 7.916 -30.340 1.00 35.75 82 SER A CA 1
ATOM 657 C C . SER A 1 82 ? 3.573 8.869 -29.361 1.00 35.75 82 SER A C 1
ATOM 659 O O . SER A 1 82 ? 2.860 9.759 -29.805 1.00 35.75 82 SER A O 1
ATOM 661 N N . ASP A 1 83 ? 3.784 8.690 -28.054 1.00 40.62 83 ASP A N 1
ATOM 662 C CA . ASP A 1 83 ? 3.246 9.569 -27.000 1.00 40.62 83 ASP A CA 1
ATOM 663 C C . ASP A 1 83 ? 4.355 10.142 -26.087 1.00 40.62 83 ASP A C 1
ATOM 665 O O . ASP A 1 83 ? 4.114 10.546 -24.953 1.00 40.62 83 ASP A O 1
ATOM 669 N N . ALA A 1 84 ? 5.595 10.227 -26.583 1.00 41.81 84 ALA A N 1
ATOM 670 C CA . ALA A 1 84 ? 6.744 10.780 -25.852 1.00 41.81 84 ALA A CA 1
ATOM 671 C C . ALA A 1 84 ? 6.790 12.327 -25.801 1.00 41.81 84 ALA A C 1
ATOM 673 O O . ALA A 1 84 ? 7.834 12.907 -25.501 1.00 41.81 84 ALA A O 1
ATOM 674 N N . GLU A 1 85 ? 5.683 13.016 -26.087 1.00 38.41 85 GLU A N 1
ATOM 675 C CA . GLU A 1 85 ? 5.624 14.481 -26.158 1.00 38.41 85 GLU A CA 1
ATOM 676 C C . GLU A 1 85 ? 4.485 15.061 -25.295 1.00 38.41 85 GLU A C 1
ATOM 678 O O . GLU A 1 85 ? 3.568 15.658 -25.838 1.00 38.41 85 GLU A O 1
ATOM 683 N N . ASP A 1 86 ? 4.516 14.867 -23.962 1.00 43.50 86 ASP A N 1
ATOM 684 C CA . ASP A 1 86 ? 4.035 15.860 -22.954 1.00 43.50 86 ASP A CA 1
ATOM 685 C C . ASP A 1 86 ? 4.198 15.402 -21.475 1.00 43.50 86 ASP A C 1
ATOM 687 O O . ASP A 1 86 ? 3.344 15.602 -20.607 1.00 43.50 86 ASP A O 1
ATOM 691 N N . GLU A 1 87 ? 5.305 14.740 -21.120 1.00 54.50 87 GLU A N 1
ATOM 692 C CA . GLU A 1 87 ? 5.383 14.025 -19.834 1.00 54.50 87 GLU A CA 1
ATOM 693 C C . GLU A 1 87 ? 5.715 14.865 -18.575 1.00 54.50 87 GLU A C 1
ATOM 695 O O . GLU A 1 87 ? 5.654 14.321 -17.468 1.00 54.50 87 GLU A O 1
ATOM 700 N N . CYS A 1 88 ? 6.011 16.170 -18.663 1.00 47.59 88 CYS A N 1
ATOM 701 C CA . CYS A 1 88 ? 6.654 16.890 -17.542 1.00 47.59 88 CYS A CA 1
ATOM 702 C C . CYS A 1 88 ? 5.930 18.138 -16.986 1.00 47.59 88 CYS A C 1
ATOM 704 O O . CYS A 1 88 ? 6.479 18.813 -16.119 1.00 47.59 88 CYS A O 1
ATOM 706 N N . SER A 1 89 ? 4.715 18.476 -17.431 1.00 56.50 89 SER A N 1
ATOM 707 C CA . SER A 1 89 ? 4.083 19.766 -17.067 1.00 56.50 89 SER A CA 1
ATOM 708 C C . SER A 1 89 ? 2.675 19.682 -16.470 1.00 56.50 89 SER A C 1
ATOM 710 O O . SER A 1 89 ? 2.153 20.694 -16.000 1.00 56.50 89 SER A O 1
ATOM 712 N N . VAL A 1 90 ? 2.048 18.505 -16.448 1.00 68.44 90 VAL A N 1
ATOM 713 C CA . VAL A 1 90 ? 0.649 18.382 -16.022 1.00 68.44 90 VAL A CA 1
ATOM 714 C C . VAL A 1 90 ? 0.559 18.089 -14.525 1.00 68.44 90 VAL A C 1
ATOM 716 O O . VAL A 1 90 ? 0.942 17.015 -14.060 1.00 68.44 90 VAL A O 1
ATOM 719 N N . ASN A 1 91 ? 0.006 19.037 -13.763 1.00 81.75 91 ASN A N 1
ATOM 720 C CA . ASN A 1 91 ? -0.322 18.829 -12.356 1.00 81.75 91 ASN A CA 1
ATOM 721 C C . ASN A 1 91 ? -1.517 17.870 -12.236 1.00 81.75 91 ASN A C 1
ATOM 723 O O . ASN A 1 91 ? -2.674 18.267 -12.376 1.00 81.75 91 ASN A O 1
ATOM 727 N N . ILE A 1 92 ? -1.235 16.598 -11.947 1.00 85.50 92 ILE A N 1
ATOM 728 C CA . ILE A 1 92 ? -2.250 15.537 -11.848 1.00 85.50 92 ILE A CA 1
ATOM 729 C C . ILE A 1 92 ? -3.306 15.840 -10.775 1.00 85.50 92 ILE A C 1
ATOM 731 O O . ILE A 1 92 ? -4.449 15.403 -10.903 1.00 85.50 92 ILE A O 1
ATOM 735 N N . ARG A 1 93 ? -2.978 16.627 -9.741 1.00 86.31 93 ARG A N 1
ATOM 736 C CA . ARG A 1 93 ? -3.932 16.991 -8.678 1.00 86.31 93 ARG A CA 1
ATOM 737 C C . ARG A 1 93 ? -5.062 17.896 -9.162 1.00 86.31 93 ARG A C 1
ATOM 739 O O . ARG A 1 93 ? -6.112 17.930 -8.529 1.00 86.31 93 ARG A O 1
ATOM 746 N N . GLU A 1 94 ? -4.817 18.656 -10.225 1.00 79.81 94 GLU A N 1
ATOM 747 C CA . GLU A 1 94 ? -5.743 19.658 -10.766 1.00 79.81 94 GLU A CA 1
ATOM 748 C C . GLU A 1 94 ? -6.552 19.126 -11.953 1.00 79.81 94 GLU A C 1
ATOM 750 O O . GLU A 1 94 ? -7.458 19.802 -12.436 1.00 79.81 94 GLU A O 1
ATOM 755 N N . LEU A 1 95 ? -6.254 17.908 -12.413 1.00 83.75 95 LEU A N 1
ATOM 756 C CA . LEU A 1 95 ? -7.028 17.256 -13.458 1.00 83.75 95 LEU A CA 1
ATOM 757 C C . LEU A 1 95 ? -8.426 16.884 -12.954 1.00 83.75 95 LEU A C 1
ATOM 759 O O . LEU A 1 95 ? -8.605 16.408 -11.832 1.00 83.75 95 LEU A O 1
ATOM 763 N N . GLU A 1 96 ? -9.422 17.048 -13.824 1.00 80.81 96 GLU A N 1
ATOM 764 C CA . GLU A 1 96 ? -10.749 16.487 -13.597 1.00 80.81 96 GLU A CA 1
ATOM 765 C C . GLU A 1 96 ? -10.700 14.969 -13.799 1.00 80.81 96 GLU A C 1
ATOM 767 O O . GLU A 1 96 ? -10.691 14.456 -14.919 1.00 80.81 96 GLU A O 1
ATOM 772 N N . HIS A 1 97 ? -10.660 14.241 -12.687 1.00 87.00 97 HIS A N 1
ATOM 773 C CA . HIS A 1 97 ? -10.703 12.784 -12.682 1.00 87.00 97 HIS A CA 1
ATOM 774 C C . HIS A 1 97 ? -12.149 12.314 -12.791 1.00 87.00 97 HIS A C 1
ATOM 776 O O . HIS A 1 97 ? -12.973 12.626 -11.932 1.00 87.00 97 HIS A O 1
ATOM 782 N N . LYS A 1 98 ? -12.472 11.569 -13.852 1.00 94.00 98 LYS A N 1
ATOM 783 C CA . LYS A 1 98 ? -13.793 10.963 -14.041 1.00 94.00 98 LYS A CA 1
ATOM 784 C C . LYS A 1 98 ? -13.681 9.665 -14.834 1.00 94.00 98 LYS A C 1
ATOM 786 O O . LYS A 1 98 ? -13.108 9.665 -15.921 1.00 94.00 98 LYS A O 1
ATOM 791 N N . ASN A 1 99 ? -14.229 8.576 -14.301 1.00 93.81 99 ASN A N 1
ATOM 792 C CA . ASN A 1 99 ? -14.346 7.308 -15.031 1.00 93.81 99 ASN A CA 1
ATOM 793 C C . ASN A 1 99 ? -15.652 7.243 -15.849 1.00 93.81 99 ASN A C 1
ATOM 795 O O . ASN A 1 99 ? -16.469 8.172 -15.812 1.00 93.81 99 ASN A O 1
ATOM 799 N N . GLN A 1 100 ? -15.892 6.144 -16.572 1.00 92.81 100 GLN A N 1
ATOM 800 C CA . GLN A 1 100 ? -17.106 5.999 -17.390 1.00 92.81 100 GLN A CA 1
ATOM 801 C C . GLN A 1 100 ? -18.392 5.980 -16.551 1.00 92.81 100 GLN A C 1
ATOM 803 O O . GLN A 1 100 ? -19.427 6.479 -16.996 1.00 92.81 100 GLN A O 1
ATOM 808 N N . ALA A 1 101 ? -18.323 5.470 -15.319 1.00 93.56 101 ALA A N 1
ATOM 809 C CA . ALA A 1 101 ? -19.433 5.463 -14.367 1.00 93.56 101 ALA A CA 1
ATOM 810 C C . ALA A 1 101 ? -19.691 6.834 -13.702 1.00 93.56 101 ALA A C 1
ATOM 812 O O . ALA A 1 101 ? -20.657 6.991 -12.956 1.00 93.56 101 ALA A O 1
ATOM 813 N N . GLY A 1 102 ? -18.853 7.841 -13.967 1.00 94.50 102 GLY A N 1
ATOM 814 C CA . GLY A 1 102 ? -18.958 9.175 -13.383 1.00 94.50 102 GLY A CA 1
ATOM 815 C C . GLY A 1 102 ? -18.418 9.307 -11.957 1.00 94.50 102 GLY A C 1
ATOM 816 O O . GLY A 1 102 ? -18.646 10.338 -11.329 1.00 94.50 102 GLY A O 1
ATOM 817 N N . PHE A 1 103 ? -17.700 8.304 -11.454 1.00 96.00 103 PHE A N 1
ATOM 818 C CA . PHE A 1 103 ? -16.937 8.374 -1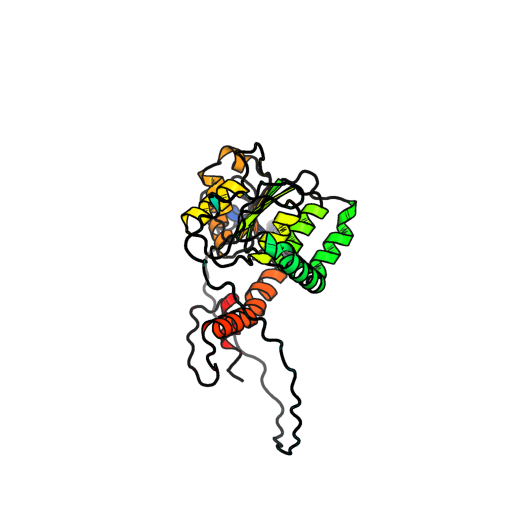0.212 1.00 96.00 103 PHE A CA 1
ATOM 819 C C . PHE A 1 103 ? -15.715 9.282 -10.393 1.00 96.00 103 PHE A C 1
ATOM 821 O O . PHE A 1 103 ? -15.085 9.263 -11.449 1.00 96.00 103 PHE A O 1
ATOM 828 N N . THR A 1 104 ? -15.392 10.078 -9.371 1.00 95.81 104 THR A N 1
ATOM 829 C CA . THR A 1 104 ? -14.358 11.128 -9.446 1.00 95.81 104 THR A CA 1
ATOM 830 C C . THR A 1 104 ? -13.377 11.120 -8.272 1.00 95.81 104 THR A C 1
ATOM 832 O O . THR A 1 104 ? -12.499 11.972 -8.194 1.00 95.81 104 THR A O 1
ATOM 835 N N . ASP A 1 105 ? -13.532 10.209 -7.310 1.00 95.56 105 ASP A N 1
ATOM 836 C CA . ASP A 1 105 ? -12.724 10.185 -6.083 1.00 95.56 105 ASP A CA 1
ATOM 837 C C . ASP A 1 105 ? -11.472 9.313 -6.265 1.00 95.56 105 ASP A C 1
ATOM 839 O O . ASP A 1 105 ? -11.281 8.306 -5.590 1.00 95.56 105 ASP A O 1
ATOM 843 N N . PHE A 1 106 ? -10.634 9.703 -7.224 1.00 96.62 106 PHE A N 1
ATOM 844 C CA . PHE A 1 106 ? -9.334 9.102 -7.521 1.00 96.62 106 PHE A CA 1
ATOM 845 C C . PHE A 1 106 ? -8.394 10.147 -8.139 1.00 96.62 106 PHE A C 1
ATOM 847 O O . PHE A 1 106 ? -8.837 11.210 -8.567 1.00 96.62 106 PHE A O 1
ATOM 854 N N . ALA A 1 107 ? -7.096 9.849 -8.189 1.00 96.88 107 ALA A N 1
ATOM 855 C CA . ALA A 1 107 ? -6.114 10.624 -8.941 1.00 96.88 107 ALA A CA 1
ATOM 856 C C . ALA A 1 107 ? -5.070 9.687 -9.554 1.00 96.88 107 ALA A C 1
ATOM 858 O O . ALA A 1 107 ? -4.270 9.074 -8.841 1.00 96.88 107 ALA A O 1
ATOM 859 N N . VAL A 1 108 ? -5.091 9.582 -10.882 1.00 95.94 108 VAL A N 1
ATOM 860 C CA . VAL A 1 108 ? -4.200 8.719 -11.671 1.00 95.94 108 VAL A CA 1
ATOM 861 C C . VAL A 1 108 ? -3.676 9.483 -12.882 1.00 95.94 108 VAL A C 1
ATOM 863 O O . VAL A 1 108 ? -4.239 10.505 -13.266 1.00 95.94 108 VAL A O 1
ATOM 866 N N . ARG A 1 109 ? -2.605 8.984 -13.506 1.00 92.69 109 ARG A N 1
ATOM 867 C CA . ARG A 1 109 ? -1.975 9.649 -14.655 1.00 92.69 109 ARG A CA 1
ATOM 868 C C . ARG A 1 109 ? -2.922 9.752 -15.861 1.00 92.69 109 ARG A C 1
ATOM 870 O O . ARG A 1 109 ? -3.242 10.850 -16.304 1.00 92.69 109 ARG A O 1
ATOM 877 N N . HIS A 1 110 ? -3.372 8.609 -16.383 1.00 92.06 110 HIS A N 1
ATOM 878 C CA . HIS A 1 110 ? -4.203 8.536 -17.587 1.00 92.06 110 HIS A CA 1
ATOM 879 C C . HIS A 1 110 ? -5.261 7.438 -17.451 1.00 92.06 110 HIS A C 1
ATOM 881 O O . HIS A 1 110 ? -4.961 6.257 -17.608 1.00 92.06 110 HIS A O 1
ATOM 887 N N . ILE A 1 111 ? -6.522 7.823 -17.227 1.00 94.94 111 ILE A N 1
ATOM 888 C CA . ILE A 1 111 ? -7.636 6.865 -17.091 1.00 94.94 111 ILE A CA 1
ATOM 889 C C . ILE A 1 111 ? -7.859 6.024 -18.362 1.00 94.94 111 ILE A C 1
ATOM 891 O O . ILE A 1 111 ? -8.296 4.881 -18.296 1.00 94.94 111 ILE A O 1
ATOM 895 N N . LYS A 1 112 ? -7.475 6.552 -19.533 1.00 94.50 112 LYS A N 1
ATOM 896 C CA . LYS A 1 112 ? -7.600 5.870 -20.833 1.00 94.50 112 LYS A CA 1
ATOM 897 C C . LYS A 1 112 ? -6.855 4.529 -20.892 1.00 94.50 112 LYS A C 1
ATOM 899 O O . LYS A 1 112 ? -7.227 3.674 -21.687 1.00 94.50 112 LYS A O 1
ATOM 904 N N . HIS A 1 113 ? -5.838 4.324 -20.051 1.00 94.75 113 HIS A N 1
ATOM 905 C CA . HIS A 1 113 ? -5.049 3.086 -20.024 1.00 94.75 113 HIS A CA 1
ATOM 906 C C . HIS A 1 113 ? -5.703 1.968 -19.195 1.00 94.75 113 HIS A C 1
ATOM 908 O O . HIS A 1 113 ? -5.133 0.885 -19.072 1.00 94.75 113 HIS A O 1
ATOM 914 N N . ALA A 1 114 ? -6.912 2.189 -18.664 1.00 97.38 114 ALA A N 1
ATOM 915 C CA . ALA A 1 114 ? -7.624 1.219 -17.836 1.00 97.38 114 ALA A CA 1
ATOM 916 C C . ALA A 1 114 ? -7.820 -0.144 -18.519 1.00 97.38 114 ALA A C 1
ATOM 918 O O . ALA A 1 114 ? -7.679 -1.176 -17.870 1.00 97.38 114 ALA A O 1
ATOM 919 N N . GLN A 1 115 ? -8.092 -0.180 -19.829 1.00 97.75 115 GLN A N 1
ATOM 920 C CA . GLN A 1 115 ? -8.274 -1.452 -20.539 1.00 97.75 115 GLN A CA 1
ATOM 921 C C . GLN A 1 115 ? -6.977 -2.268 -20.610 1.00 97.75 115 GLN A C 1
ATOM 923 O O . GLN A 1 115 ? -7.018 -3.491 -20.490 1.00 97.75 115 GLN A O 1
ATOM 928 N N . TYR A 1 116 ? -5.834 -1.604 -20.795 1.00 97.88 116 TYR A N 1
ATOM 929 C CA . TYR A 1 116 ? -4.534 -2.269 -20.785 1.00 97.88 116 TYR A CA 1
ATOM 930 C C . TYR A 1 116 ? -4.210 -2.787 -19.380 1.00 97.88 116 TYR A C 1
ATOM 932 O O . TYR A 1 116 ? -3.939 -3.973 -19.212 1.00 97.88 116 TYR A O 1
ATOM 940 N N . GLY A 1 117 ? -4.390 -1.949 -18.354 1.00 98.19 117 GLY A N 1
ATOM 941 C CA . GLY A 1 117 ? -4.207 -2.366 -16.964 1.00 98.19 117 GLY A CA 1
ATOM 942 C C . GLY A 1 117 ? -5.124 -3.515 -16.544 1.00 98.19 117 GLY A C 1
ATOM 943 O O . GLY A 1 117 ? -4.693 -4.404 -15.821 1.00 98.19 117 GLY A O 1
ATOM 944 N N . ARG A 1 118 ? -6.369 -3.563 -17.036 1.00 98.44 118 ARG A N 1
ATOM 945 C CA . ARG A 1 118 ? -7.291 -4.680 -16.782 1.00 98.44 118 ARG A CA 1
ATOM 946 C C . ARG A 1 118 ? -6.726 -6.008 -17.293 1.00 98.44 118 ARG A C 1
ATOM 948 O O . ARG A 1 118 ? -6.804 -6.998 -16.573 1.00 98.44 118 ARG A O 1
ATOM 955 N N . ARG A 1 119 ? -6.108 -6.023 -18.479 1.00 98.31 119 ARG A N 1
ATOM 956 C CA . ARG A 1 119 ? -5.460 -7.230 -19.023 1.00 98.31 119 ARG A CA 1
ATOM 957 C C . ARG A 1 119 ? -4.279 -7.675 -18.161 1.00 98.31 119 ARG A C 1
ATOM 959 O O . ARG A 1 119 ? -4.168 -8.859 -17.866 1.00 98.31 119 ARG A O 1
ATOM 966 N N . GLU A 1 120 ? -3.455 -6.739 -17.694 1.00 98.19 120 GLU A N 1
ATOM 967 C CA . GLU A 1 120 ? -2.348 -7.044 -16.773 1.00 98.19 120 GLU A CA 1
ATOM 968 C C . GLU A 1 120 ? -2.853 -7.646 -15.451 1.00 98.19 120 GLU A C 1
ATOM 970 O O . GLU A 1 120 ? -2.289 -8.616 -14.944 1.00 98.19 120 GLU A O 1
ATOM 975 N N . ILE A 1 121 ? -3.958 -7.121 -14.910 1.00 98.50 121 ILE A N 1
ATOM 976 C CA . ILE A 1 121 ? -4.599 -7.663 -13.703 1.00 98.50 121 ILE A CA 1
ATOM 977 C C . ILE A 1 121 ? -5.110 -9.086 -13.952 1.00 98.50 121 ILE A C 1
ATOM 979 O O . ILE A 1 121 ? -4.881 -9.963 -13.124 1.00 98.50 121 ILE A O 1
ATOM 983 N N . GLU A 1 122 ? -5.764 -9.343 -15.086 1.00 98.12 122 GLU A N 1
ATOM 984 C CA . GLU A 1 122 ? -6.258 -10.679 -15.453 1.00 98.12 122 GLU A CA 1
ATOM 985 C C . GLU A 1 122 ? -5.125 -11.705 -15.604 1.00 98.12 122 GLU A C 1
ATOM 987 O O . GLU A 1 122 ? -5.285 -12.864 -15.215 1.00 98.12 122 GLU A O 1
ATOM 992 N N . ILE A 1 123 ? -3.966 -11.290 -16.124 1.00 98.00 123 ILE A N 1
ATOM 993 C CA . ILE A 1 123 ? -2.760 -12.128 -16.176 1.00 98.00 123 ILE A CA 1
ATOM 994 C C . ILE A 1 123 ? -2.251 -12.398 -14.754 1.00 98.00 123 ILE A C 1
ATOM 996 O O . ILE A 1 123 ? -2.016 -13.550 -14.388 1.00 98.00 123 ILE A O 1
ATOM 1000 N N . ALA A 1 124 ? -2.147 -11.363 -13.916 1.00 97.62 124 ALA A N 1
ATOM 1001 C CA . ALA A 1 124 ? -1.714 -11.513 -12.528 1.00 97.62 124 ALA A CA 1
ATOM 1002 C C . ALA A 1 124 ? -2.651 -12.423 -11.714 1.00 97.62 124 ALA A C 1
ATOM 1004 O O . ALA A 1 124 ? -2.185 -13.187 -10.870 1.00 97.62 124 ALA A O 1
ATOM 1005 N N . GLU A 1 125 ? -3.960 -12.407 -11.978 1.00 96.88 125 GLU A N 1
ATOM 1006 C CA . GLU A 1 125 ? -4.915 -13.318 -11.340 1.00 96.88 125 GLU A CA 1
ATOM 1007 C C . GLU A 1 125 ? -4.565 -14.796 -11.592 1.00 96.88 125 GLU A C 1
ATOM 1009 O O . GLU A 1 125 ? -4.671 -15.614 -10.671 1.00 96.88 125 GLU A O 1
ATOM 1014 N N . GLN A 1 126 ? -4.104 -15.141 -12.799 1.00 96.31 126 GLN A N 1
ATOM 1015 C CA . GLN A 1 126 ? -3.712 -16.511 -13.155 1.00 96.31 126 GLN A CA 1
ATOM 1016 C C . GLN A 1 126 ? -2.450 -16.963 -12.403 1.00 96.31 126 GLN A C 1
ATOM 1018 O O . GLN A 1 126 ? -2.379 -18.110 -11.957 1.00 96.31 126 GLN A O 1
ATOM 1023 N N . GLU A 1 127 ? -1.517 -16.041 -12.164 1.00 95.12 127 GLU A N 1
ATOM 1024 C CA . GLU A 1 127 ? -0.258 -16.279 -11.442 1.00 95.12 127 GLU A CA 1
ATOM 1025 C C . GLU A 1 127 ? -0.384 -16.144 -9.910 1.00 95.12 127 GLU A C 1
ATOM 1027 O O . GLU A 1 127 ? 0.575 -16.361 -9.168 1.00 95.12 127 GLU A O 1
ATOM 1032 N N . MET A 1 128 ? -1.581 -15.842 -9.386 1.00 96.62 128 MET A N 1
ATOM 1033 C CA . MET A 1 128 ? -1.847 -15.707 -7.945 1.00 96.62 128 MET A CA 1
ATOM 1034 C C . MET A 1 128 ? -2.861 -16.743 -7.414 1.00 96.62 128 MET A C 1
ATOM 1036 O O . MET A 1 128 ? -3.842 -16.388 -6.739 1.00 96.62 128 MET A O 1
ATOM 1040 N N . PRO A 1 129 ? -2.634 -18.059 -7.619 1.00 95.94 129 PRO A N 1
ATOM 1041 C CA . PRO A 1 129 ? -3.612 -19.097 -7.293 1.00 95.94 129 PRO A CA 1
ATOM 1042 C C . PRO A 1 129 ? -3.952 -19.162 -5.800 1.00 95.94 129 PRO A C 1
ATOM 1044 O O . PRO A 1 129 ? -5.090 -19.470 -5.443 1.00 95.94 129 PRO A O 1
ATOM 1047 N N . GLY A 1 130 ? -2.999 -18.842 -4.916 1.00 94.88 130 GLY A N 1
ATOM 1048 C CA . GLY A 1 130 ? -3.225 -18.819 -3.468 1.00 94.88 130 GLY A CA 1
ATOM 1049 C C . GLY A 1 130 ? -4.257 -17.769 -3.048 1.00 94.88 130 GLY A C 1
ATOM 1050 O O . GLY A 1 130 ? -5.152 -18.058 -2.249 1.00 94.88 130 GLY A O 1
ATOM 1051 N N . LEU A 1 131 ? -4.186 -16.573 -3.637 1.00 95.12 131 LEU A N 1
ATOM 1052 C CA . LEU A 1 131 ? -5.112 -15.483 -3.345 1.00 95.12 131 LEU A CA 1
ATOM 1053 C C . LEU A 1 131 ? -6.496 -15.756 -3.946 1.00 95.12 131 LEU A C 1
ATOM 1055 O O . LEU A 1 131 ? -7.509 -15.573 -3.270 1.00 95.12 131 LEU A O 1
ATOM 1059 N N . LEU A 1 132 ? -6.559 -16.302 -5.165 1.00 96.25 132 LEU A N 1
ATOM 1060 C CA . LEU A 1 132 ? -7.831 -16.710 -5.766 1.00 96.25 132 LEU A CA 1
ATOM 1061 C C . LEU A 1 132 ? -8.486 -17.896 -5.048 1.00 96.25 132 LEU A C 1
ATOM 1063 O O . LEU A 1 132 ? -9.714 -17.996 -5.009 1.00 96.25 132 LEU A O 1
ATOM 1067 N N . ALA A 1 133 ? -7.701 -18.815 -4.483 1.00 97.00 133 ALA A N 1
ATOM 1068 C CA . ALA A 1 133 ? -8.223 -19.882 -3.634 1.00 97.00 133 ALA A CA 1
ATOM 1069 C C . ALA A 1 133 ? -8.808 -19.318 -2.330 1.00 97.00 133 ALA A C 1
ATOM 1071 O O . ALA A 1 133 ? -9.900 -19.721 -1.927 1.00 97.00 133 ALA A O 1
ATOM 1072 N N . LEU A 1 134 ? -8.132 -18.346 -1.702 1.00 96.06 134 LEU A N 1
ATOM 1073 C CA . LEU A 1 134 ? -8.653 -17.637 -0.530 1.00 96.06 134 LEU A CA 1
ATOM 1074 C C . LEU A 1 134 ? -9.965 -16.918 -0.853 1.00 96.06 134 LEU A C 1
ATOM 1076 O O . LEU A 1 134 ? -10.933 -17.079 -0.110 1.00 96.06 134 LEU A O 1
ATOM 1080 N N . ARG A 1 135 ? -9.998 -16.178 -1.969 1.00 95.00 135 ARG A N 1
ATOM 1081 C CA . ARG A 1 135 ? -11.182 -15.475 -2.473 1.00 95.00 135 ARG A CA 1
ATOM 1082 C C . ARG A 1 135 ? -12.359 -16.445 -2.580 1.00 95.00 135 ARG A C 1
ATOM 1084 O O . ARG A 1 135 ? -13.341 -16.258 -1.877 1.00 95.00 135 ARG A O 1
ATOM 1091 N N . ARG A 1 136 ? -12.214 -17.540 -3.337 1.00 95.31 136 ARG A N 1
ATOM 1092 C CA . ARG A 1 136 ? -13.263 -18.566 -3.508 1.00 95.31 136 ARG A CA 1
ATOM 1093 C C . ARG A 1 136 ? -13.735 -19.183 -2.191 1.00 95.31 136 ARG A C 1
ATOM 1095 O O . ARG A 1 136 ? -14.923 -19.426 -2.021 1.00 95.31 136 ARG A O 1
ATOM 1102 N N . ARG A 1 137 ? -12.815 -19.448 -1.259 1.00 96.69 137 ARG A N 1
ATOM 1103 C CA . ARG A 1 137 ? -13.142 -20.084 0.025 1.00 96.69 137 ARG A CA 1
ATOM 1104 C C . ARG A 1 137 ? -13.910 -19.157 0.967 1.00 96.69 137 ARG A C 1
ATOM 1106 O O . ARG A 1 137 ? -14.790 -19.630 1.669 1.00 96.69 137 ARG A O 1
ATOM 1113 N N . ALA A 1 138 ? -13.545 -17.878 1.021 1.00 95.19 138 ALA A N 1
ATOM 1114 C CA . ALA A 1 138 ? -14.058 -16.931 2.015 1.00 95.19 138 ALA A CA 1
ATOM 1115 C C . ALA A 1 138 ? -15.122 -15.963 1.463 1.00 95.19 138 ALA A C 1
ATOM 1117 O O . ALA A 1 138 ? -15.636 -15.124 2.200 1.00 95.19 138 ALA A O 1
ATOM 1118 N N . GLU A 1 139 ? -15.458 -16.053 0.173 1.00 93.62 139 GLU A N 1
ATOM 1119 C CA . GLU A 1 139 ? -16.378 -15.125 -0.492 1.00 93.62 139 GLU A CA 1
ATOM 1120 C C . GLU A 1 139 ? -17.792 -15.132 0.094 1.00 93.62 139 GLU A C 1
ATOM 1122 O O . GLU A 1 139 ? -18.427 -14.076 0.130 1.00 93.62 139 GLU A O 1
ATOM 1127 N N . VAL A 1 140 ? -18.268 -16.290 0.559 1.00 95.56 140 VAL A N 1
ATOM 1128 C CA . VAL A 1 140 ? -19.603 -16.441 1.160 1.00 95.56 140 VAL A CA 1
ATOM 1129 C C . VAL A 1 140 ? -19.663 -15.785 2.539 1.00 95.56 140 VAL A C 1
ATOM 1131 O O . VAL A 1 140 ? -20.628 -15.091 2.844 1.00 95.56 140 VAL A O 1
ATOM 1134 N N . ASP A 1 141 ? -18.611 -15.947 3.343 1.00 95.88 141 ASP A N 1
ATOM 1135 C CA . ASP A 1 141 ? -18.585 -15.495 4.739 1.00 95.88 141 ASP A CA 1
ATOM 1136 C C . ASP A 1 141 ? -18.425 -13.975 4.877 1.00 95.88 141 ASP A C 1
ATOM 1138 O O . ASP A 1 141 ? -18.679 -13.428 5.949 1.00 95.88 141 ASP A O 1
ATOM 1142 N N . LYS A 1 142 ? -17.979 -13.294 3.807 1.00 96.38 142 LYS A N 1
ATOM 1143 C CA . LYS A 1 142 ? -17.658 -11.853 3.781 1.00 96.38 142 LYS A CA 1
ATOM 1144 C C . LYS A 1 142 ? -16.940 -11.397 5.066 1.00 96.38 142 LYS A C 1
ATOM 1146 O O . LYS A 1 142 ? -17.421 -10.504 5.768 1.00 96.38 142 LYS A O 1
ATOM 1151 N N . PRO A 1 143 ? -15.774 -11.984 5.399 1.00 97.56 143 PRO A N 1
ATOM 1152 C CA . PRO A 1 143 ? -15.122 -11.762 6.691 1.00 97.56 143 PRO A CA 1
ATOM 1153 C C . PRO A 1 143 ? -14.667 -10.313 6.909 1.00 97.56 143 PRO A C 1
ATOM 1155 O O . PRO A 1 143 ? -14.403 -9.916 8.042 1.00 97.56 143 PRO A O 1
ATOM 1158 N N . LEU A 1 144 ? -14.567 -9.517 5.840 1.00 98.12 144 LEU A N 1
ATOM 1159 C CA . LEU A 1 144 ? -14.195 -8.108 5.898 1.00 98.12 144 LEU A CA 1
ATOM 1160 C C . LEU A 1 144 ? -15.406 -7.175 5.802 1.00 98.12 144 LEU A C 1
ATOM 1162 O O . LEU A 1 144 ? -15.228 -5.977 5.602 1.00 98.12 144 LEU A O 1
ATOM 1166 N N . GLN A 1 145 ? -16.633 -7.676 5.964 1.00 97.88 145 GLN A N 1
ATOM 1167 C CA . GLN A 1 145 ? -17.822 -6.830 5.962 1.00 97.88 145 GLN A CA 1
ATOM 1168 C C . GLN A 1 145 ? -17.705 -5.714 7.015 1.00 97.88 145 GLN A C 1
ATOM 1170 O O . GLN A 1 145 ? -17.534 -5.957 8.211 1.00 97.88 145 GLN A O 1
ATOM 1175 N N . GLY A 1 146 ? -17.800 -4.461 6.562 1.00 96.56 146 GLY A N 1
ATOM 1176 C CA . GLY A 1 146 ? -17.654 -3.274 7.416 1.00 96.56 146 GLY A CA 1
ATOM 1177 C C . GLY A 1 146 ? -16.203 -2.880 7.732 1.00 96.56 146 GLY A C 1
ATOM 1178 O O . GLY A 1 146 ? -15.972 -1.888 8.431 1.00 96.56 146 GLY A O 1
ATOM 1179 N N . ALA A 1 147 ? -15.214 -3.609 7.211 1.00 98.25 147 ALA A N 1
ATOM 1180 C CA . ALA A 1 147 ? -13.834 -3.153 7.190 1.00 98.25 147 ALA A CA 1
ATOM 1181 C C . ALA A 1 147 ? -13.698 -1.925 6.279 1.00 98.25 147 ALA A C 1
ATOM 1183 O O . ALA A 1 147 ? -14.229 -1.894 5.171 1.00 98.25 147 ALA A O 1
ATOM 1184 N N . LYS A 1 148 ? -12.970 -0.919 6.757 1.00 98.31 148 LYS A N 1
ATOM 1185 C CA . LYS A 1 148 ? -12.595 0.295 6.033 1.00 98.31 148 LYS A CA 1
ATOM 1186 C C . LYS A 1 148 ? -11.075 0.366 6.037 1.00 98.31 148 LYS A C 1
ATOM 1188 O O . LYS A 1 148 ? -10.480 0.804 7.022 1.00 98.31 148 LYS A O 1
ATOM 1193 N N . ILE A 1 149 ? -10.469 -0.156 4.980 1.00 98.62 149 ILE A N 1
ATOM 1194 C CA . ILE A 1 149 ? -9.026 -0.365 4.872 1.00 98.62 149 ILE A CA 1
ATOM 1195 C C . ILE A 1 149 ? -8.423 0.799 4.102 1.00 98.62 149 ILE A C 1
ATOM 1197 O O . ILE A 1 149 ? -8.806 1.051 2.961 1.00 98.62 149 ILE A O 1
ATOM 1201 N N . VAL A 1 150 ? -7.478 1.499 4.721 1.00 98.62 150 VAL A N 1
ATOM 1202 C CA . VAL A 1 150 ? -6.579 2.397 3.994 1.00 98.62 150 VAL A CA 1
ATOM 1203 C C . VAL A 1 150 ? -5.278 1.647 3.724 1.00 98.62 150 VAL A C 1
ATOM 1205 O O . VAL A 1 150 ? -4.686 1.081 4.645 1.00 98.62 150 VAL A O 1
ATOM 1208 N N . GLY A 1 151 ? -4.892 1.581 2.453 1.00 98.50 151 GLY A N 1
ATOM 1209 C CA . GLY A 1 151 ? -3.712 0.861 1.993 1.00 98.50 151 GLY A CA 1
ATOM 1210 C C . GLY A 1 151 ? -2.634 1.797 1.455 1.00 98.50 151 GLY A C 1
ATOM 1211 O O . GLY A 1 151 ? -2.942 2.755 0.745 1.00 98.50 151 GLY A O 1
ATOM 1212 N N . CYS A 1 152 ? -1.377 1.509 1.781 1.00 98.56 152 CYS A N 1
ATOM 1213 C CA . CYS A 1 152 ? -0.201 2.184 1.242 1.00 98.56 152 CYS A CA 1
ATOM 1214 C C . CYS A 1 152 ? 0.841 1.135 0.864 1.00 98.56 152 CYS A C 1
ATOM 1216 O O . CYS A 1 152 ? 1.552 0.627 1.723 1.00 98.56 152 CYS A O 1
ATOM 1218 N N . THR A 1 153 ? 0.891 0.781 -0.419 1.00 98.44 153 THR A N 1
ATOM 1219 C CA . THR A 1 153 ? 1.788 -0.252 -0.965 1.00 98.44 153 THR A CA 1
ATOM 1220 C C . THR A 1 153 ? 2.208 0.117 -2.380 1.00 98.44 153 THR A C 1
ATOM 1222 O O . THR A 1 153 ? 1.684 1.066 -2.960 1.00 98.44 153 THR A O 1
ATOM 1225 N N . HIS A 1 154 ? 3.103 -0.649 -2.994 1.00 98.12 154 HIS A N 1
ATOM 1226 C CA . HIS A 1 154 ? 3.358 -0.530 -4.428 1.00 98.12 154 HIS A CA 1
ATOM 1227 C C . HIS A 1 154 ? 2.069 -0.762 -5.236 1.00 98.12 154 HIS A C 1
ATOM 1229 O O . HIS A 1 154 ? 1.298 -1.674 -4.924 1.00 98.12 154 HIS A O 1
ATOM 1235 N N . ILE A 1 155 ? 1.823 0.052 -6.269 1.00 98.25 155 ILE A N 1
ATOM 1236 C CA . ILE A 1 155 ? 0.658 -0.093 -7.156 1.00 98.25 155 ILE A CA 1
ATOM 1237 C C . ILE A 1 155 ? 1.083 -0.839 -8.412 1.00 98.25 155 ILE A C 1
ATOM 1239 O O . ILE A 1 155 ? 1.567 -0.243 -9.369 1.00 98.25 155 ILE A O 1
ATOM 1243 N N . ILE A 1 156 ? 0.901 -2.150 -8.381 1.00 97.81 156 ILE A N 1
ATOM 1244 C CA . ILE A 1 156 ? 1.228 -3.081 -9.462 1.00 97.81 156 ILE A CA 1
ATOM 1245 C C . ILE A 1 156 ? 0.072 -4.064 -9.657 1.00 97.81 156 ILE A C 1
ATOM 1247 O O . ILE A 1 156 ? -0.813 -4.148 -8.797 1.00 97.81 156 ILE A O 1
ATOM 1251 N N . ALA A 1 157 ? 0.064 -4.813 -10.761 1.00 98.06 157 ALA A N 1
ATOM 1252 C CA . ALA A 1 157 ? -1.016 -5.750 -11.090 1.00 98.06 157 ALA A CA 1
ATOM 1253 C C . ALA A 1 157 ? -1.328 -6.724 -9.935 1.00 98.06 157 ALA A C 1
ATOM 1255 O O . ALA A 1 157 ? -2.488 -6.953 -9.601 1.00 98.06 157 ALA A O 1
ATOM 1256 N N . GLN A 1 158 ? -0.302 -7.207 -9.232 1.00 97.06 158 GLN A N 1
ATOM 1257 C CA . GLN A 1 158 ? -0.436 -8.096 -8.074 1.00 97.06 158 GLN A CA 1
ATOM 1258 C C . GLN A 1 158 ? -1.181 -7.425 -6.905 1.00 97.06 158 GLN A C 1
ATOM 1260 O O . GLN A 1 158 ? -2.050 -8.034 -6.273 1.00 97.06 158 GLN A O 1
ATOM 1265 N N . THR A 1 159 ? -0.891 -6.148 -6.636 1.00 98.06 159 THR A N 1
ATOM 1266 C CA . THR A 1 159 ? -1.602 -5.355 -5.622 1.00 98.06 159 THR A CA 1
ATOM 1267 C C . THR A 1 159 ? -3.054 -5.130 -6.024 1.00 98.06 159 THR A C 1
ATOM 1269 O O . THR A 1 159 ? -3.935 -5.186 -5.171 1.00 98.06 159 THR A O 1
ATOM 1272 N N . ALA A 1 160 ? -3.346 -4.924 -7.308 1.00 98.56 160 ALA A N 1
ATOM 1273 C CA . ALA A 1 160 ? -4.726 -4.795 -7.763 1.00 98.56 160 ALA A CA 1
ATOM 1274 C C . ALA A 1 160 ? -5.546 -6.066 -7.478 1.00 98.56 160 ALA A C 1
ATOM 1276 O O . ALA A 1 160 ? -6.654 -5.966 -6.947 1.00 98.56 160 ALA A O 1
ATOM 1277 N N . VAL A 1 161 ? -4.978 -7.262 -7.692 1.00 98.56 161 VAL A N 1
ATOM 1278 C CA . VAL A 1 161 ? -5.637 -8.531 -7.320 1.00 98.56 161 VAL A CA 1
ATOM 1279 C C . VAL A 1 161 ? -5.891 -8.611 -5.808 1.00 98.56 161 VAL A C 1
ATOM 1281 O O . VAL A 1 161 ? -6.953 -9.080 -5.375 1.00 98.56 161 VAL A O 1
ATOM 1284 N N . LEU A 1 162 ? -4.954 -8.130 -4.981 1.00 98.38 162 LEU A N 1
ATOM 1285 C CA . LEU A 1 162 ? -5.139 -8.004 -3.530 1.00 98.38 162 LEU A CA 1
ATOM 1286 C C . LEU A 1 162 ? -6.302 -7.065 -3.193 1.00 98.38 162 LEU A C 1
ATOM 1288 O O . LEU A 1 162 ? -7.212 -7.473 -2.471 1.00 98.38 162 LEU A O 1
ATOM 1292 N N . ILE A 1 163 ? -6.304 -5.848 -3.737 1.00 98.56 163 ILE A N 1
ATOM 1293 C CA . ILE A 1 163 ? -7.337 -4.829 -3.509 1.00 98.56 163 ILE A CA 1
ATOM 1294 C C . ILE A 1 163 ? -8.720 -5.377 -3.873 1.00 98.56 163 ILE A C 1
ATOM 1296 O O . ILE A 1 163 ? -9.631 -5.366 -3.043 1.00 98.56 163 ILE A O 1
ATOM 1300 N N . GLU A 1 164 ? -8.873 -5.938 -5.072 1.00 98.38 164 GLU A N 1
ATOM 1301 C CA . GLU A 1 164 ? -10.139 -6.527 -5.511 1.00 98.38 164 GLU A CA 1
ATOM 1302 C C . GLU A 1 164 ? -10.551 -7.719 -4.640 1.00 98.38 164 GLU A C 1
ATOM 1304 O O . GLU A 1 164 ? -11.737 -7.948 -4.402 1.00 98.38 164 GLU A O 1
ATOM 1309 N N . THR A 1 165 ? -9.588 -8.484 -4.117 1.00 98.38 165 THR A N 1
ATOM 1310 C CA . THR A 1 165 ? -9.884 -9.570 -3.177 1.00 98.38 165 THR A CA 1
ATOM 1311 C C . THR A 1 165 ? -10.423 -9.030 -1.859 1.00 98.38 165 THR A C 1
ATOM 1313 O O . THR A 1 165 ? -11.428 -9.544 -1.375 1.00 98.38 165 THR A O 1
ATOM 1316 N N . LEU A 1 166 ? -9.833 -7.970 -1.303 1.00 98.44 166 LEU A N 1
ATOM 1317 C CA . LEU A 1 166 ? -10.344 -7.328 -0.088 1.00 98.44 166 LEU A CA 1
ATOM 1318 C C . LEU A 1 166 ? -11.777 -6.816 -0.290 1.00 98.44 166 LEU A C 1
ATOM 1320 O O . LEU A 1 166 ? -12.642 -7.076 0.550 1.00 98.44 166 LEU A O 1
ATOM 1324 N N . ILE A 1 167 ? -12.042 -6.164 -1.428 1.00 98.25 167 ILE A N 1
ATOM 1325 C CA . ILE A 1 167 ? -13.382 -5.689 -1.800 1.00 98.25 167 ILE A CA 1
ATOM 1326 C C . ILE A 1 167 ? -14.363 -6.862 -1.894 1.00 98.25 167 ILE A C 1
ATOM 1328 O O . ILE A 1 167 ? -15.418 -6.839 -1.257 1.00 98.25 167 ILE A O 1
ATOM 1332 N N . ARG A 1 168 ? -14.010 -7.938 -2.615 1.00 97.38 168 ARG A N 1
ATOM 1333 C CA . ARG A 1 168 ? -14.872 -9.128 -2.727 1.00 97.38 168 ARG A CA 1
ATOM 1334 C C . ARG A 1 168 ? -15.139 -9.792 -1.380 1.00 97.38 168 ARG A C 1
ATOM 1336 O O . ARG A 1 168 ? -16.215 -10.356 -1.200 1.00 97.38 168 ARG A O 1
ATOM 1343 N N . LEU A 1 169 ? -14.219 -9.709 -0.423 1.00 98.12 169 LEU A N 1
ATOM 1344 C CA . LEU A 1 169 ? -14.411 -10.219 0.937 1.00 98.12 169 LEU A CA 1
ATOM 1345 C C . LEU A 1 169 ? -15.216 -9.269 1.849 1.00 98.12 169 LEU A C 1
ATOM 1347 O O . LEU A 1 169 ? -15.437 -9.606 3.013 1.00 98.12 169 LEU A O 1
ATOM 1351 N N . GLY A 1 170 ? -15.697 -8.132 1.333 1.00 97.62 170 GLY A N 1
ATOM 1352 C CA . GLY A 1 170 ? -16.631 -7.218 2.005 1.00 97.62 170 GLY A CA 1
ATOM 1353 C C . GLY A 1 170 ? -16.022 -5.899 2.493 1.00 97.62 170 GLY A C 1
ATOM 1354 O O . GLY A 1 170 ? -16.727 -5.112 3.131 1.00 97.62 170 GLY A O 1
ATOM 1355 N N . ALA A 1 171 ? -14.738 -5.644 2.221 1.00 98.31 171 ALA A N 1
ATOM 1356 C CA . ALA A 1 171 ? -14.077 -4.415 2.647 1.00 98.31 171 ALA A CA 1
ATOM 1357 C C . ALA A 1 171 ? -14.440 -3.219 1.756 1.00 98.31 171 ALA A C 1
ATOM 1359 O O . ALA A 1 171 ? -14.596 -3.337 0.544 1.00 98.31 171 ALA A O 1
ATOM 1360 N N . GLN A 1 172 ? -14.468 -2.034 2.356 1.00 98.25 172 GLN A N 1
ATOM 1361 C CA . GLN A 1 172 ? -14.297 -0.769 1.646 1.00 98.25 172 GLN A CA 1
ATOM 1362 C C . GLN A 1 172 ? -12.821 -0.396 1.697 1.00 98.25 172 GLN A C 1
ATOM 1364 O O . GLN A 1 172 ? -12.205 -0.484 2.763 1.00 98.25 172 GLN A O 1
ATOM 1369 N N . VAL A 1 173 ? -12.263 0.039 0.573 1.00 98.38 173 VAL A N 1
ATOM 1370 C CA . VAL A 1 173 ? -10.829 0.309 0.458 1.00 98.38 173 VAL A CA 1
ATOM 1371 C C . VAL A 1 173 ? -10.569 1.697 -0.112 1.00 98.38 173 VAL A C 1
ATOM 1373 O O . VAL A 1 173 ? -11.372 2.222 -0.882 1.00 98.38 173 VAL A O 1
ATOM 1376 N N . ARG A 1 174 ? -9.439 2.283 0.276 1.00 98.56 174 ARG A N 1
ATOM 1377 C CA . ARG A 1 174 ? -8.832 3.471 -0.335 1.00 98.56 174 ARG A CA 1
ATOM 1378 C C . ARG A 1 174 ? -7.327 3.256 -0.375 1.00 98.56 174 ARG A C 1
ATOM 1380 O O . ARG A 1 174 ? -6.790 2.692 0.579 1.00 98.56 174 ARG A O 1
ATOM 1387 N N . TRP A 1 175 ? -6.652 3.681 -1.438 1.00 98.62 175 TRP A N 1
ATOM 1388 C CA . TRP A 1 175 ? -5.258 3.289 -1.657 1.00 98.62 175 TRP A CA 1
ATOM 1389 C C . TRP A 1 175 ? -4.358 4.419 -2.159 1.00 98.62 175 TRP A C 1
ATOM 1391 O O . TRP A 1 175 ? -4.789 5.283 -2.923 1.00 98.62 175 TRP A O 1
ATOM 1401 N N . CYS A 1 176 ? -3.088 4.375 -1.762 1.00 98.38 176 CYS A N 1
ATOM 1402 C CA . CYS A 1 176 ? -2.002 5.192 -2.305 1.00 98.38 176 CYS A CA 1
ATOM 1403 C C . CYS A 1 176 ? -0.727 4.359 -2.500 1.00 98.38 176 CYS A C 1
ATOM 1405 O O . CYS A 1 176 ? -0.606 3.252 -1.973 1.00 98.38 176 CYS A O 1
ATOM 1407 N N . ALA A 1 177 ? 0.224 4.893 -3.267 1.00 98.19 177 ALA A N 1
ATOM 1408 C CA . ALA A 1 177 ? 1.531 4.269 -3.436 1.00 98.19 177 ALA A CA 1
ATOM 1409 C C . ALA A 1 177 ? 2.413 4.461 -2.188 1.00 98.19 177 ALA A C 1
ATOM 1411 O O . ALA A 1 177 ? 2.377 5.533 -1.589 1.00 98.19 177 ALA A O 1
ATOM 1412 N N . CYS A 1 178 ? 3.246 3.473 -1.841 1.00 97.44 178 CYS A N 1
ATOM 1413 C CA . CYS A 1 178 ? 4.315 3.619 -0.833 1.00 97.44 178 CYS A CA 1
ATOM 1414 C C . CYS A 1 178 ? 5.644 4.130 -1.423 1.00 97.44 178 CYS A C 1
ATOM 1416 O O . CYS A 1 178 ? 6.576 4.451 -0.690 1.00 97.44 178 CYS A O 1
ATOM 1418 N N . ASN A 1 179 ? 5.745 4.238 -2.752 1.00 97.62 179 ASN A N 1
ATOM 1419 C CA . ASN A 1 179 ? 6.937 4.738 -3.428 1.00 97.62 179 ASN A CA 1
ATOM 1420 C C . ASN A 1 179 ? 6.590 5.489 -4.720 1.00 97.62 179 ASN A C 1
ATOM 1422 O O . ASN A 1 179 ? 5.841 4.981 -5.560 1.00 97.62 179 ASN A O 1
ATOM 1426 N N . ILE A 1 180 ? 7.228 6.648 -4.902 1.00 96.69 180 ILE A N 1
ATOM 1427 C CA . ILE A 1 180 ? 6.980 7.610 -5.984 1.00 96.69 180 ILE A CA 1
ATOM 1428 C C . ILE A 1 180 ? 7.203 7.080 -7.411 1.00 96.69 180 ILE A C 1
ATOM 1430 O O . ILE A 1 180 ? 6.650 7.640 -8.356 1.00 96.69 180 ILE A O 1
ATOM 1434 N N . TYR A 1 181 ? 7.973 6.004 -7.600 1.00 95.56 181 TYR A N 1
ATOM 1435 C CA . TYR A 1 181 ? 8.285 5.437 -8.923 1.00 95.56 181 TYR A CA 1
ATOM 1436 C C . TYR A 1 181 ? 7.687 4.052 -9.165 1.00 95.56 181 TYR A C 1
ATOM 1438 O O . TYR A 1 181 ? 7.766 3.537 -10.279 1.00 95.56 181 TYR A O 1
ATOM 1446 N N . SER A 1 182 ? 7.102 3.443 -8.137 1.00 95.81 182 SER A N 1
ATOM 1447 C CA . SER A 1 182 ? 6.672 2.042 -8.190 1.00 95.81 182 SER A CA 1
ATOM 1448 C C . SER A 1 182 ? 5.328 1.804 -8.874 1.00 95.81 182 SER A C 1
ATOM 1450 O O . SER A 1 182 ? 4.987 0.664 -9.170 1.00 95.81 182 SER A O 1
ATOM 1452 N N . THR A 1 183 ? 4.555 2.863 -9.107 1.00 97.94 183 THR A N 1
ATOM 1453 C CA . THR A 1 183 ? 3.217 2.750 -9.685 1.00 97.94 183 THR A CA 1
ATOM 1454 C C . THR A 1 183 ? 3.273 2.342 -11.158 1.00 97.94 183 THR A C 1
ATOM 1456 O O . THR A 1 183 ? 3.900 3.015 -11.974 1.00 97.94 183 THR A O 1
ATOM 1459 N N . GLN A 1 184 ? 2.541 1.291 -11.506 1.00 97.88 184 GLN A N 1
ATOM 1460 C CA . GLN A 1 184 ? 2.097 0.977 -12.862 1.00 97.88 184 GLN A CA 1
ATOM 1461 C C . GLN A 1 184 ? 0.843 1.810 -13.164 1.00 97.88 184 GLN A C 1
ATOM 1463 O O . GLN A 1 184 ? -0.218 1.607 -12.567 1.00 97.88 184 GLN A O 1
ATOM 1468 N N . ASN A 1 185 ? 0.974 2.810 -14.040 1.00 97.75 185 ASN A N 1
ATOM 1469 C CA . ASN A 1 185 ? -0.066 3.823 -14.272 1.00 97.75 185 ASN A CA 1
ATOM 1470 C C . ASN A 1 185 ? -1.348 3.214 -14.856 1.00 97.75 185 ASN A C 1
ATOM 1472 O O . ASN A 1 185 ? -2.452 3.601 -14.485 1.00 97.75 185 ASN A O 1
ATOM 1476 N N . GLU A 1 186 ? -1.192 2.250 -15.752 1.00 97.88 186 GLU A N 1
ATOM 1477 C CA . GLU A 1 186 ? -2.246 1.459 -16.369 1.00 97.88 186 GLU A CA 1
ATOM 1478 C C . GLU A 1 186 ? -3.045 0.658 -15.336 1.00 97.88 186 GLU A C 1
ATOM 1480 O O . GLU A 1 186 ? -4.274 0.644 -15.385 1.00 97.88 186 GLU A O 1
ATOM 1485 N N . VAL A 1 187 ? -2.373 0.064 -14.346 1.00 98.50 187 VAL A N 1
ATOM 1486 C CA . VAL A 1 187 ? -3.025 -0.680 -13.261 1.00 98.50 187 VAL A CA 1
ATOM 1487 C C . VAL A 1 187 ? -3.788 0.272 -12.345 1.00 98.50 187 VAL A C 1
ATOM 1489 O O . VAL A 1 187 ? -4.933 -0.003 -11.983 1.00 98.50 187 VAL A O 1
ATOM 1492 N N . ALA A 1 188 ? -3.193 1.421 -12.007 1.00 98.25 188 ALA A N 1
ATOM 1493 C CA . ALA A 1 188 ? -3.883 2.459 -11.246 1.00 98.25 188 ALA A CA 1
ATOM 1494 C C . ALA A 1 188 ? -5.147 2.944 -11.980 1.00 98.25 188 ALA A C 1
ATOM 1496 O O . ALA A 1 188 ? -6.205 3.080 -11.365 1.00 98.25 188 ALA A O 1
ATOM 1497 N N . ALA A 1 189 ? -5.062 3.138 -13.300 1.00 98.00 189 ALA A N 1
ATOM 1498 C CA . ALA A 1 189 ? -6.202 3.492 -14.139 1.00 98.00 189 ALA A CA 1
ATOM 1499 C C . ALA A 1 189 ? -7.288 2.404 -14.143 1.00 98.00 189 ALA A C 1
ATOM 1501 O O . ALA A 1 189 ? -8.464 2.728 -14.017 1.00 98.00 189 ALA A O 1
ATOM 1502 N N . ALA A 1 190 ? -6.916 1.125 -14.228 1.00 98.56 190 ALA A N 1
ATOM 1503 C CA . ALA A 1 190 ? -7.873 0.018 -14.192 1.00 98.56 190 ALA A CA 1
ATOM 1504 C C . ALA A 1 190 ? -8.644 -0.054 -12.862 1.00 98.56 190 ALA A C 1
ATOM 1506 O O . ALA A 1 190 ? -9.856 -0.257 -12.859 1.00 98.56 190 ALA A O 1
ATOM 1507 N N . LEU 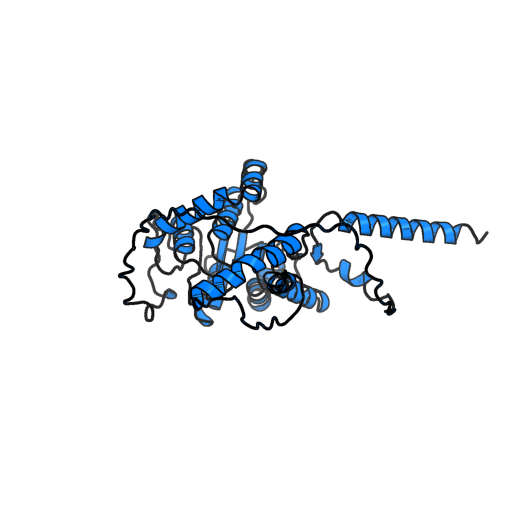A 1 191 ? -7.963 0.175 -11.734 1.00 98.38 191 LEU A N 1
ATOM 1508 C CA . LEU A 1 191 ? -8.604 0.252 -10.417 1.00 98.38 191 LEU A CA 1
ATOM 1509 C C . LEU A 1 191 ? -9.546 1.461 -10.305 1.00 98.38 191 LEU A C 1
ATOM 1511 O O . LEU A 1 191 ? -10.661 1.333 -9.800 1.00 98.38 191 LEU A O 1
ATOM 1515 N N . ALA A 1 192 ? -9.120 2.625 -10.799 1.00 97.94 192 ALA A N 1
ATOM 1516 C CA . ALA A 1 192 ? -9.953 3.824 -10.826 1.00 97.94 192 ALA A CA 1
ATOM 1517 C C . ALA A 1 192 ? -11.207 3.647 -11.703 1.00 97.94 192 ALA A C 1
ATOM 1519 O O . ALA A 1 192 ? -12.288 4.121 -11.344 1.00 97.94 192 ALA A O 1
ATOM 1520 N N . GLU A 1 193 ? -11.093 2.931 -12.825 1.00 97.88 193 GLU A N 1
ATOM 1521 C CA . GLU A 1 193 ? -12.228 2.633 -13.703 1.00 97.88 193 GLU A CA 1
ATOM 1522 C C . GLU A 1 193 ? -13.288 1.781 -12.987 1.00 97.88 193 GLU A C 1
ATOM 1524 O O . GLU A 1 193 ? -14.472 2.098 -13.060 1.00 97.88 193 GLU A O 1
ATOM 1529 N N . GLU A 1 194 ? -12.879 0.819 -12.153 1.00 97.56 194 GLU A N 1
ATOM 1530 C CA . GLU A 1 194 ? -13.779 0.059 -11.261 1.00 97.56 194 GLU A CA 1
ATOM 1531 C C . GLU A 1 194 ? -14.270 0.849 -10.035 1.00 97.56 194 GLU A C 1
ATOM 1533 O O . GLU A 1 194 ? -14.829 0.290 -9.090 1.00 97.56 194 GLU A O 1
ATOM 1538 N N . SER A 1 195 ? -14.086 2.170 -10.029 1.00 97.56 195 SER A N 1
ATOM 1539 C CA . SER A 1 195 ? -14.503 3.067 -8.949 1.00 97.56 195 SER A CA 1
ATOM 1540 C C . SER A 1 195 ? -13.826 2.777 -7.603 1.00 97.56 195 SER A C 1
ATOM 1542 O O . SER A 1 195 ? -14.400 3.024 -6.538 1.00 97.56 195 SER A O 1
ATOM 1544 N N . VAL A 1 196 ? -12.589 2.268 -7.632 1.00 97.94 196 VAL A N 1
ATOM 1545 C CA . VAL A 1 196 ? -11.751 2.147 -6.436 1.00 97.94 196 VAL A CA 1
ATOM 1546 C C . VAL A 1 196 ? -11.055 3.489 -6.169 1.00 97.94 196 VAL A C 1
ATOM 1548 O O . VAL A 1 196 ? -10.360 3.990 -7.055 1.00 97.94 196 VAL A O 1
ATOM 1551 N N . PRO A 1 197 ? -11.174 4.076 -4.959 1.00 97.62 197 PRO A N 1
ATOM 1552 C CA . PRO A 1 197 ? -10.462 5.303 -4.621 1.00 97.62 197 PRO A CA 1
ATOM 1553 C C . PRO A 1 197 ? -8.951 5.065 -4.543 1.00 97.62 197 PRO A C 1
ATOM 1555 O O . PRO A 1 197 ? -8.444 4.523 -3.554 1.00 97.62 197 PRO A O 1
ATOM 1558 N N . ILE A 1 198 ? -8.230 5.471 -5.586 1.00 97.75 198 ILE A N 1
A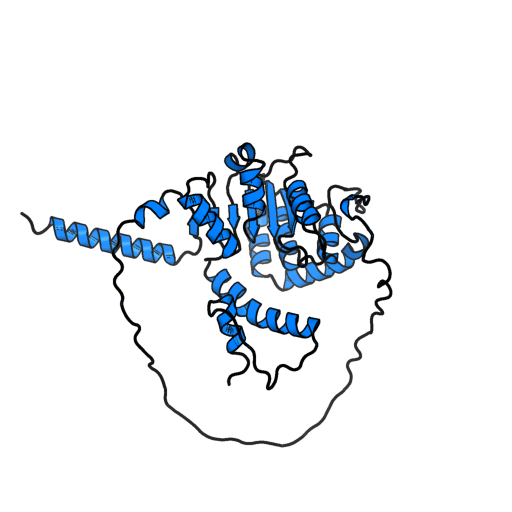TOM 1559 C CA . ILE A 1 198 ? -6.783 5.298 -5.708 1.00 97.75 198 ILE A CA 1
ATOM 1560 C C . ILE A 1 198 ? -6.098 6.623 -6.046 1.00 97.75 198 ILE A C 1
ATOM 1562 O O . ILE A 1 198 ? -6.525 7.352 -6.938 1.00 97.75 198 ILE A O 1
ATOM 1566 N N . PHE A 1 199 ? -5.034 6.940 -5.311 1.00 97.75 199 PHE A N 1
ATOM 1567 C CA . PHE A 1 199 ? -4.263 8.177 -5.445 1.00 97.75 199 PHE A CA 1
ATOM 1568 C C . PHE A 1 199 ? -2.802 7.807 -5.677 1.00 97.75 199 PHE A C 1
ATOM 1570 O O . PHE A 1 199 ? -2.021 7.669 -4.734 1.00 97.75 199 PHE A O 1
ATOM 1577 N N . ALA A 1 200 ? -2.457 7.529 -6.930 1.00 97.44 200 ALA A N 1
ATOM 1578 C CA . ALA A 1 200 ? -1.135 7.037 -7.283 1.00 97.44 200 ALA A CA 1
ATOM 1579 C C . ALA A 1 200 ? -0.838 7.237 -8.769 1.00 97.44 200 ALA A C 1
ATOM 1581 O O . ALA A 1 200 ? -1.666 6.958 -9.635 1.00 97.44 200 ALA A O 1
ATOM 1582 N N . TRP A 1 201 ? 0.383 7.671 -9.058 1.00 97.19 201 TRP A N 1
ATOM 1583 C CA . TRP A 1 201 ? 0.966 7.666 -10.395 1.00 97.19 201 TRP A CA 1
ATOM 1584 C C . TRP A 1 201 ? 2.481 7.513 -10.289 1.00 97.19 201 TRP A C 1
ATOM 1586 O O . TRP A 1 201 ? 3.069 7.710 -9.225 1.00 97.19 201 TRP A O 1
ATOM 1596 N N . LYS A 1 202 ? 3.118 7.117 -11.386 1.00 96.19 202 LYS A N 1
ATOM 1597 C CA . LYS A 1 202 ? 4.575 7.042 -11.488 1.00 96.19 202 LYS A CA 1
ATOM 1598 C C . LYS A 1 202 ? 5.171 8.443 -11.610 1.00 96.19 202 LYS A C 1
ATOM 1600 O O . LYS A 1 202 ? 4.666 9.257 -12.381 1.00 96.19 202 LYS A O 1
ATOM 1605 N N . GLY A 1 203 ? 6.267 8.695 -10.900 1.00 94.75 203 GLY A N 1
ATOM 1606 C CA . GLY A 1 203 ? 6.970 9.978 -10.920 1.00 94.75 203 GLY A CA 1
ATOM 1607 C C . GLY A 1 203 ? 6.309 11.039 -10.043 1.00 94.75 203 GLY A C 1
ATOM 1608 O O . GLY A 1 203 ? 6.260 12.204 -10.426 1.00 94.75 203 GLY A O 1
ATOM 1609 N N . GLN A 1 204 ? 5.759 10.643 -8.894 1.00 94.00 204 GLN A N 1
ATOM 1610 C CA . GLN A 1 204 ? 5.259 11.592 -7.896 1.00 94.00 204 GLN A CA 1
ATOM 1611 C C . GLN A 1 204 ? 6.397 12.454 -7.333 1.00 94.00 204 GLN A C 1
ATOM 1613 O O . GLN A 1 204 ? 7.492 11.955 -7.077 1.00 94.00 204 GLN A O 1
ATOM 1618 N N . SER A 1 205 ? 6.130 13.741 -7.096 1.00 95.56 205 SER A N 1
ATOM 1619 C CA . SER A 1 205 ? 6.976 14.542 -6.204 1.00 95.56 205 SER A CA 1
ATOM 1620 C C . SER A 1 205 ? 6.755 14.137 -4.741 1.00 95.56 205 SER A C 1
ATOM 1622 O O . SER A 1 205 ? 5.738 13.525 -4.403 1.00 95.56 205 SER A O 1
ATOM 1624 N N . ASP A 1 206 ? 7.662 14.524 -3.844 1.00 94.81 206 ASP A N 1
ATOM 1625 C CA . ASP A 1 206 ? 7.495 14.278 -2.403 1.00 94.81 206 ASP A CA 1
ATOM 1626 C C . ASP A 1 206 ? 6.192 14.891 -1.865 1.00 94.81 206 ASP A C 1
ATOM 1628 O O . ASP A 1 206 ? 5.488 14.285 -1.054 1.00 94.81 206 ASP A O 1
ATOM 1632 N N . ASP A 1 207 ? 5.812 16.069 -2.361 1.00 95.75 207 ASP A N 1
ATOM 1633 C CA . ASP A 1 207 ? 4.549 16.696 -1.982 1.00 95.75 207 ASP A CA 1
ATOM 1634 C C . ASP A 1 207 ? 3.345 15.884 -2.487 1.00 95.75 207 ASP A C 1
ATOM 1636 O O . ASP A 1 207 ? 2.325 15.798 -1.797 1.00 95.75 207 ASP A O 1
ATOM 1640 N N . ASP A 1 208 ? 3.436 15.293 -3.687 1.00 96.12 208 ASP A N 1
ATOM 1641 C CA . ASP A 1 208 ? 2.359 14.476 -4.269 1.00 96.12 208 ASP A CA 1
ATOM 1642 C C . ASP A 1 208 ? 2.155 13.190 -3.485 1.00 96.12 208 ASP A C 1
ATOM 1644 O O . ASP A 1 208 ? 1.021 12.745 -3.290 1.00 96.12 208 ASP A O 1
ATOM 1648 N N . PHE A 1 209 ? 3.257 12.613 -3.020 1.00 97.12 209 PHE A N 1
ATOM 1649 C CA . PHE A 1 209 ? 3.266 11.416 -2.205 1.00 97.12 209 PHE A CA 1
ATOM 1650 C C . PHE A 1 209 ? 2.474 11.624 -0.907 1.00 97.12 209 PHE A C 1
ATOM 1652 O O . PHE A 1 209 ? 1.493 10.922 -0.642 1.00 97.12 209 PHE A O 1
ATOM 1659 N N . TRP A 1 210 ? 2.812 12.661 -0.133 1.00 97.38 210 TRP A N 1
ATOM 1660 C CA . TRP A 1 210 ? 2.097 12.966 1.111 1.00 97.38 210 TRP A CA 1
ATOM 1661 C C . TRP A 1 210 ? 0.658 13.428 0.871 1.00 97.38 210 TRP A C 1
ATOM 1663 O O . TRP A 1 210 ? -0.237 13.110 1.661 1.00 97.38 210 TRP A O 1
ATOM 1673 N N . TRP A 1 211 ? 0.407 14.147 -0.226 1.00 96.75 211 TRP A N 1
ATOM 1674 C CA . TRP A 1 211 ? -0.949 14.499 -0.641 1.00 96.75 211 TRP A CA 1
ATOM 1675 C C . TRP A 1 211 ? -1.793 13.248 -0.921 1.00 96.75 211 TRP A C 1
ATOM 1677 O O . TRP A 1 211 ? -2.937 13.165 -0.470 1.00 96.75 211 TRP A O 1
ATOM 1687 N N . SER A 1 212 ? -1.214 12.251 -1.589 1.00 97.56 212 SER A N 1
ATOM 1688 C CA . SER A 1 212 ? -1.879 10.989 -1.919 1.00 97.56 212 SER A CA 1
ATOM 1689 C C . SER A 1 212 ? -2.227 10.185 -0.668 1.00 97.56 212 SER A C 1
ATOM 1691 O O . SER A 1 212 ? -3.363 9.730 -0.539 1.00 97.56 212 SER A O 1
ATOM 1693 N N . ILE A 1 213 ? -1.308 10.101 0.303 1.00 97.88 213 ILE A N 1
ATOM 1694 C CA . ILE A 1 213 ? -1.574 9.494 1.619 1.00 97.88 213 ILE A CA 1
ATOM 1695 C C . ILE A 1 213 ? -2.760 10.186 2.300 1.00 97.88 213 ILE A C 1
ATOM 1697 O O . ILE A 1 213 ? -3.702 9.532 2.756 1.00 97.88 213 ILE A O 1
ATOM 1701 N N . LYS A 1 214 ? -2.766 11.524 2.327 1.00 96.75 214 LYS A N 1
ATOM 1702 C CA . LYS A 1 214 ? -3.858 12.300 2.927 1.00 96.75 214 LYS A CA 1
ATOM 1703 C C . LYS A 1 214 ? -5.205 12.014 2.250 1.00 96.75 214 LYS A C 1
ATOM 1705 O O . LYS A 1 214 ? -6.217 11.859 2.935 1.00 96.75 214 LYS A O 1
ATOM 1710 N N . LYS A 1 215 ? -5.235 11.930 0.915 1.00 96.38 215 LYS A N 1
ATOM 1711 C CA . LYS A 1 215 ? -6.455 11.630 0.147 1.00 96.38 215 LYS A CA 1
ATOM 1712 C C . LYS A 1 215 ? -6.934 10.189 0.316 1.00 96.38 215 LYS A C 1
ATOM 1714 O O . LYS A 1 215 ? -8.145 9.965 0.426 1.00 96.38 215 LYS A O 1
ATOM 1719 N N . ALA A 1 216 ? -6.015 9.233 0.433 1.00 97.00 216 ALA A N 1
ATOM 1720 C CA . ALA A 1 216 ? -6.340 7.845 0.738 1.00 97.00 216 ALA A CA 1
ATOM 1721 C C . ALA A 1 216 ? -6.977 7.699 2.130 1.00 97.00 216 ALA A C 1
ATOM 1723 O O . ALA A 1 216 ? -7.926 6.938 2.281 1.00 97.00 216 ALA A O 1
ATOM 1724 N N . ILE A 1 217 ? -6.561 8.486 3.129 1.00 96.56 217 ILE A N 1
ATOM 1725 C CA . ILE A 1 217 ? -7.182 8.477 4.469 1.00 96.56 217 ILE A CA 1
ATOM 1726 C C . ILE A 1 217 ? -8.652 8.936 4.438 1.00 96.56 217 ILE A C 1
ATOM 1728 O O . ILE A 1 217 ? -9.443 8.474 5.255 1.00 96.56 217 ILE A O 1
ATOM 1732 N N . GLY A 1 218 ? -9.049 9.805 3.501 1.00 89.00 218 GLY A N 1
ATOM 1733 C CA . GLY A 1 218 ? -10.462 10.061 3.172 1.00 89.00 218 GLY A CA 1
ATOM 1734 C C . GLY A 1 218 ? -11.300 10.810 4.222 1.00 89.00 218 GLY A C 1
ATOM 1735 O O . GLY A 1 218 ? -12.515 10.941 4.058 1.00 89.00 218 GLY A O 1
ATOM 1736 N N . THR A 1 219 ? -10.689 11.324 5.297 1.00 82.06 219 THR A N 1
ATOM 1737 C CA . THR A 1 219 ? -11.419 11.993 6.394 1.00 82.06 219 THR A CA 1
ATOM 1738 C C . THR A 1 219 ? -12.136 13.266 5.957 1.00 82.06 219 THR A C 1
ATOM 1740 O O . THR A 1 219 ? -13.159 13.614 6.539 1.00 82.06 219 THR A O 1
ATOM 1743 N N . GLU A 1 220 ? -11.625 13.957 4.932 1.00 84.31 220 GLU A N 1
ATOM 1744 C CA . GLU A 1 220 ? -12.251 15.167 4.371 1.00 84.31 220 GLU A CA 1
ATOM 1745 C C . GLU A 1 220 ? -13.604 14.853 3.706 1.00 84.31 220 GLU A C 1
ATOM 1747 O O . GLU A 1 220 ? -14.492 15.697 3.674 1.00 84.31 220 GLU A O 1
ATOM 1752 N N . GLN A 1 221 ? -13.782 13.619 3.232 1.00 82.56 221 GLN A N 1
ATOM 1753 C CA . GLN A 1 221 ? -14.981 13.116 2.563 1.00 82.56 221 GLN A CA 1
ATOM 1754 C C . GLN A 1 221 ? -15.921 12.367 3.526 1.00 82.56 221 GLN A C 1
ATOM 1756 O O . GLN A 1 221 ? -16.839 11.673 3.094 1.00 82.56 221 GLN A O 1
ATOM 1761 N N . GLY A 1 222 ? -15.688 12.459 4.841 1.00 89.69 222 GLY A N 1
ATOM 1762 C CA . GLY A 1 222 ? -16.476 11.751 5.854 1.00 89.69 222 GLY A CA 1
ATOM 1763 C C . GLY A 1 222 ? -16.199 10.243 5.928 1.00 89.69 222 GLY A C 1
ATOM 1764 O O . GLY A 1 222 ? -16.919 9.516 6.618 1.00 89.69 222 GLY A O 1
ATOM 1765 N N . TRP A 1 223 ? -15.155 9.752 5.253 1.00 94.81 223 TRP A N 1
ATOM 1766 C CA . TRP A 1 223 ? -14.723 8.361 5.344 1.00 94.81 223 TRP A CA 1
ATOM 1767 C C . TRP A 1 223 ? -13.668 8.209 6.446 1.00 94.81 223 TRP A C 1
ATOM 1769 O O . TRP A 1 223 ? -12.735 8.997 6.544 1.00 94.81 223 TRP A O 1
ATOM 1779 N N . GLN A 1 224 ? -13.826 7.206 7.309 1.00 94.81 224 GLN A N 1
ATOM 1780 C CA . GLN A 1 224 ? -12.914 6.959 8.427 1.00 94.81 224 GLN A CA 1
ATOM 1781 C C . GLN A 1 224 ? -12.396 5.519 8.357 1.00 94.81 224 GLN A C 1
ATOM 1783 O O . GLN A 1 224 ? -13.210 4.597 8.492 1.00 94.81 224 GLN A O 1
ATOM 1788 N N . PRO A 1 225 ? -11.086 5.307 8.141 1.00 97.12 225 PRO A N 1
ATOM 1789 C CA . PRO A 1 225 ? -10.503 3.976 8.143 1.00 97.12 225 PRO A CA 1
ATOM 1790 C C . PRO A 1 225 ? -10.559 3.354 9.534 1.00 97.12 225 PRO A C 1
ATOM 1792 O O . PRO A 1 225 ? -10.399 4.031 10.548 1.00 97.12 225 PRO A O 1
ATOM 1795 N N . ASN A 1 226 ? -10.751 2.039 9.571 1.00 97.69 226 ASN A N 1
ATOM 1796 C CA . ASN A 1 226 ? -10.658 1.242 10.789 1.00 97.69 226 ASN A CA 1
ATOM 1797 C C . ASN A 1 226 ? -9.527 0.208 10.739 1.00 97.69 226 ASN A C 1
ATOM 1799 O O . ASN A 1 226 ? -9.279 -0.430 11.757 1.00 97.69 226 ASN A O 1
ATOM 1803 N N . MET A 1 227 ? -8.834 0.041 9.612 1.00 98.38 227 MET A N 1
ATOM 1804 C CA . MET A 1 227 ? -7.642 -0.802 9.492 1.00 98.38 227 MET A CA 1
ATOM 1805 C C . MET A 1 227 ? -6.635 -0.163 8.536 1.00 98.38 227 MET A C 1
ATOM 1807 O O . MET A 1 227 ? -7.026 0.528 7.593 1.00 98.38 227 MET A O 1
ATOM 1811 N N . ILE A 1 228 ? -5.353 -0.431 8.778 1.00 98.44 228 ILE A N 1
ATOM 1812 C CA . ILE A 1 228 ? -4.236 0.002 7.935 1.00 98.44 228 ILE A CA 1
ATOM 1813 C C . ILE A 1 228 ? -3.573 -1.231 7.319 1.00 98.44 228 ILE A C 1
ATOM 1815 O O . ILE A 1 228 ? -3.314 -2.208 8.024 1.00 98.44 228 ILE A O 1
ATOM 1819 N N . LEU A 1 229 ? -3.270 -1.162 6.025 1.00 98.69 229 LEU A N 1
ATOM 1820 C CA . LEU A 1 229 ? -2.344 -2.067 5.350 1.00 98.69 229 LEU A CA 1
ATOM 1821 C C . LEU A 1 229 ? -1.186 -1.225 4.809 1.00 98.69 229 LEU A C 1
ATOM 1823 O O . LEU A 1 229 ? -1.407 -0.344 3.983 1.00 98.69 229 LEU A O 1
ATOM 1827 N N . ASP A 1 230 ? 0.019 -1.450 5.319 1.00 98.44 230 ASP A N 1
ATOM 1828 C CA . ASP A 1 230 ? 1.169 -0.569 5.099 1.00 98.44 230 ASP A CA 1
ATOM 1829 C C . ASP A 1 230 ? 2.400 -1.357 4.647 1.00 98.44 230 ASP A C 1
ATOM 1831 O O . ASP A 1 230 ? 2.592 -2.522 5.009 1.00 98.44 230 ASP A O 1
ATOM 1835 N N . ASP A 1 231 ? 3.224 -0.685 3.860 1.00 97.75 231 ASP A N 1
ATOM 1836 C CA . ASP A 1 231 ? 4.506 -1.147 3.348 1.00 97.75 231 ASP A CA 1
ATOM 1837 C C . ASP A 1 231 ? 5.492 0.018 3.481 1.00 97.75 231 ASP A C 1
ATOM 1839 O O . ASP A 1 231 ? 5.479 0.983 2.715 1.00 97.75 231 ASP A O 1
ATOM 1843 N N . GLY A 1 232 ? 6.283 -0.028 4.551 1.00 94.88 232 GLY A N 1
ATOM 1844 C CA . GLY A 1 232 ? 7.318 0.956 4.880 1.00 94.88 232 GLY A CA 1
ATOM 1845 C C . GLY A 1 232 ? 6.996 1.802 6.113 1.00 94.88 232 GLY A C 1
ATOM 1846 O O . GLY A 1 232 ? 7.907 2.357 6.743 1.00 94.88 232 GLY A O 1
ATOM 1847 N N . GLY A 1 233 ? 5.726 1.859 6.523 1.00 96.81 233 GLY A N 1
ATOM 1848 C CA . GLY A 1 233 ? 5.266 2.515 7.750 1.00 96.81 233 GLY A CA 1
ATOM 1849 C C . GLY A 1 233 ? 4.917 4.004 7.612 1.00 96.81 233 GLY A C 1
ATOM 1850 O O . GLY A 1 233 ? 4.744 4.683 8.632 1.00 96.81 233 GLY A O 1
ATOM 1851 N N . ASP A 1 234 ? 4.872 4.554 6.396 1.00 98.19 234 ASP A N 1
ATOM 1852 C CA . ASP A 1 234 ? 4.625 5.986 6.173 1.00 98.19 234 ASP A CA 1
ATOM 1853 C C . ASP A 1 234 ? 3.166 6.374 6.385 1.00 98.19 234 ASP A C 1
ATOM 1855 O O . ASP A 1 234 ? 2.895 7.381 7.049 1.00 98.19 234 ASP A O 1
ATOM 1859 N N . LEU A 1 235 ? 2.225 5.545 5.932 1.00 98.06 235 LEU A N 1
ATOM 1860 C CA . LEU A 1 235 ? 0.801 5.744 6.193 1.00 98.06 235 LEU A CA 1
ATOM 1861 C C . LEU A 1 235 ? 0.498 5.630 7.692 1.00 98.06 235 LEU A C 1
ATOM 1863 O O . LEU A 1 235 ? -0.219 6.466 8.250 1.00 98.06 235 LEU A O 1
ATOM 1867 N N . THR A 1 236 ? 1.092 4.644 8.364 1.00 98.00 236 THR A N 1
ATOM 1868 C CA . THR A 1 236 ? 1.001 4.464 9.817 1.00 98.00 236 THR A CA 1
ATOM 1869 C C . THR A 1 236 ? 1.536 5.688 10.549 1.00 98.00 236 THR A C 1
ATOM 1871 O O . THR A 1 236 ? 0.872 6.225 11.441 1.00 98.00 236 THR A O 1
ATOM 1874 N N . HIS A 1 237 ? 2.718 6.173 10.162 1.00 97.31 237 HIS A N 1
ATOM 1875 C CA . HIS A 1 237 ? 3.321 7.355 10.767 1.00 97.31 237 HIS A CA 1
ATOM 1876 C C . HIS A 1 237 ? 2.469 8.608 10.554 1.00 97.31 237 HIS A C 1
ATOM 1878 O O . HIS A 1 237 ? 2.255 9.371 11.501 1.00 97.31 237 HIS A O 1
ATOM 1884 N N . TYR A 1 238 ? 1.949 8.801 9.341 1.00 97.50 238 TYR A N 1
ATOM 1885 C CA . TYR A 1 238 ? 1.099 9.936 9.007 1.00 97.50 238 TYR A CA 1
ATOM 1886 C C . TYR A 1 238 ? -0.198 9.921 9.824 1.00 97.50 238 TYR A C 1
ATOM 1888 O O . TYR A 1 238 ? -0.540 10.927 10.452 1.00 97.50 238 TYR A O 1
ATOM 1896 N N . CYS A 1 239 ? -0.874 8.769 9.910 1.00 96.62 239 CYS A N 1
ATOM 1897 C CA . CYS A 1 239 ? -2.068 8.592 10.739 1.00 96.62 239 CYS A CA 1
ATOM 1898 C C . CYS A 1 239 ? -1.783 8.871 12.219 1.00 96.62 239 CYS A C 1
ATOM 1900 O O . CYS A 1 239 ? -2.505 9.639 12.852 1.00 96.62 239 CYS A O 1
ATOM 1902 N N . HIS A 1 240 ? -0.710 8.298 12.768 1.00 95.94 240 HIS A N 1
ATOM 1903 C CA . HIS A 1 240 ? -0.331 8.498 14.165 1.00 95.94 240 HIS A CA 1
ATOM 1904 C C . HIS A 1 240 ? -0.035 9.974 14.483 1.00 95.94 240 HIS A C 1
ATOM 1906 O O . HIS A 1 240 ? -0.428 10.474 15.536 1.00 95.94 240 HIS A O 1
ATOM 1912 N N . LYS A 1 241 ? 0.643 10.689 13.576 1.00 96.25 241 LYS A N 1
ATOM 1913 C CA . LYS A 1 241 ? 1.070 12.080 13.785 1.00 96.25 241 LYS A CA 1
ATOM 1914 C C . LYS A 1 241 ? -0.050 13.099 13.570 1.00 96.25 241 LYS A C 1
ATOM 1916 O O . LYS A 1 241 ? -0.162 14.041 14.349 1.00 96.25 241 LYS A O 1
ATOM 1921 N N . HIS A 1 242 ? -0.851 12.937 12.518 1.00 96.25 242 HIS A N 1
ATOM 1922 C CA . HIS A 1 242 ? -1.835 13.940 12.092 1.00 96.25 242 HIS A CA 1
ATOM 1923 C C . HIS A 1 242 ? -3.274 13.599 12.492 1.00 96.25 242 HIS A C 1
ATOM 1925 O O . HIS A 1 242 ? -4.103 14.498 12.603 1.00 96.25 242 HIS A O 1
ATOM 1931 N N . TYR A 1 243 ? -3.565 12.326 12.764 1.00 95.31 243 TYR A N 1
ATOM 1932 C CA . TYR A 1 243 ? -4.908 11.831 13.063 1.00 95.31 243 TYR A CA 1
ATOM 1933 C C . TYR A 1 243 ? -4.931 10.971 14.331 1.00 95.31 243 TYR A C 1
ATOM 1935 O O . TYR A 1 243 ? -5.582 9.930 14.368 1.00 95.31 243 TYR A O 1
ATOM 1943 N N . ALA A 1 244 ? -4.247 11.406 15.392 1.00 94.31 244 ALA A N 1
ATOM 1944 C CA . ALA A 1 244 ? -4.068 10.628 16.623 1.00 94.31 244 ALA A CA 1
ATOM 1945 C C . ALA A 1 244 ? -5.383 10.078 17.220 1.00 94.31 244 ALA A C 1
ATOM 1947 O O . ALA A 1 244 ? -5.431 8.924 17.647 1.00 94.31 244 ALA A O 1
ATOM 1948 N N . THR A 1 245 ? -6.461 10.874 17.213 1.00 94.25 245 THR A N 1
ATOM 1949 C CA . THR A 1 245 ? -7.785 10.450 17.703 1.00 94.25 245 THR A CA 1
ATOM 1950 C C . THR A 1 245 ? -8.405 9.355 16.841 1.00 94.25 245 THR A C 1
ATOM 1952 O O . THR A 1 245 ? -8.994 8.428 17.374 1.00 94.25 245 THR A O 1
ATOM 1955 N N . LEU A 1 246 ? -8.275 9.439 15.517 1.00 94.38 246 LEU A N 1
ATOM 1956 C CA . LEU A 1 246 ? -8.752 8.392 14.615 1.00 94.38 246 LEU A CA 1
ATOM 1957 C C . LEU A 1 246 ? -7.884 7.138 14.764 1.00 94.38 246 LEU A C 1
ATOM 1959 O O . LEU A 1 246 ? -8.413 6.039 14.908 1.00 94.38 246 LEU A O 1
ATOM 1963 N N . PHE A 1 247 ? -6.561 7.313 14.785 1.00 95.62 247 PHE A N 1
ATOM 1964 C CA . PHE A 1 247 ? -5.586 6.235 14.907 1.00 95.62 247 PHE A CA 1
ATOM 1965 C C . PHE A 1 247 ? -5.850 5.369 16.141 1.00 95.62 247 PHE A C 1
ATOM 1967 O O . PHE A 1 247 ? -5.853 4.152 16.024 1.00 95.62 247 PHE A O 1
ATOM 1974 N N . SER A 1 248 ? -6.170 5.959 17.298 1.00 94.69 248 SER A N 1
ATOM 1975 C CA . SER A 1 248 ? -6.485 5.197 18.517 1.00 94.69 248 SER A CA 1
ATOM 1976 C C . SER A 1 248 ? -7.789 4.392 18.453 1.00 94.69 248 SER A C 1
ATOM 1978 O O . SER A 1 248 ? -7.971 3.486 19.265 1.00 94.69 248 SER A O 1
ATOM 1980 N N . THR A 1 249 ? -8.683 4.689 17.504 1.00 94.44 249 THR A N 1
ATOM 1981 C CA . THR A 1 249 ? -9.930 3.932 17.281 1.00 94.44 249 THR A CA 1
ATOM 1982 C C . THR A 1 249 ? -9.810 2.836 16.223 1.00 94.44 249 THR A C 1
ATOM 1984 O O . THR A 1 249 ? -10.736 2.038 16.059 1.00 94.44 249 THR A O 1
ATOM 1987 N N . MET A 1 250 ? -8.688 2.773 15.499 1.00 96.75 250 MET A N 1
ATOM 1988 C CA . MET A 1 250 ? -8.476 1.743 14.488 1.00 96.75 250 MET A CA 1
ATOM 1989 C C . MET A 1 250 ? -8.294 0.364 15.131 1.00 96.75 250 MET A C 1
ATOM 1991 O O . MET A 1 250 ? -7.769 0.214 16.232 1.00 96.75 250 MET A O 1
ATOM 1995 N N . LYS A 1 251 ? -8.726 -0.672 14.416 1.00 97.25 251 LYS A N 1
ATOM 1996 C CA . LYS A 1 251 ? -8.676 -2.066 14.861 1.00 97.25 251 LYS A CA 1
ATOM 1997 C C . LYS A 1 251 ? -7.289 -2.682 14.736 1.00 97.25 251 LYS A C 1
ATOM 1999 O O . LYS A 1 251 ? -6.998 -3.609 15.483 1.00 97.25 251 LYS A O 1
ATOM 2004 N N . GLY A 1 252 ? -6.455 -2.199 13.818 1.00 96.75 252 GLY A N 1
ATOM 2005 C CA . GLY A 1 252 ? -5.072 -2.647 13.716 1.00 96.75 252 GLY A CA 1
ATOM 2006 C C . GLY A 1 252 ? -4.375 -2.295 12.408 1.00 96.75 252 GLY A C 1
ATOM 2007 O O . GLY A 1 252 ? -4.977 -1.738 11.486 1.00 96.75 252 GLY A O 1
ATOM 2008 N N . ILE A 1 253 ? -3.091 -2.640 12.373 1.00 98.38 253 ILE A N 1
ATOM 2009 C CA . ILE A 1 253 ? -2.165 -2.433 11.255 1.00 98.38 253 ILE A CA 1
ATOM 2010 C C . ILE A 1 253 ? -1.678 -3.796 10.762 1.00 98.38 253 ILE A C 1
ATOM 2012 O O . ILE A 1 253 ? -1.367 -4.665 11.577 1.00 98.38 253 ILE A O 1
ATOM 2016 N N . VAL A 1 254 ? -1.562 -3.972 9.451 1.00 98.38 254 VAL A N 1
ATOM 2017 C CA . VAL A 1 254 ? -0.813 -5.068 8.826 1.00 98.38 254 VAL A CA 1
ATOM 2018 C C . VAL A 1 254 ? 0.370 -4.451 8.089 1.00 98.38 254 VAL A C 1
ATOM 2020 O O . VAL A 1 254 ? 0.153 -3.623 7.212 1.00 98.38 254 VAL A O 1
ATOM 2023 N N . GLU A 1 255 ? 1.593 -4.825 8.465 1.00 97.81 255 GLU A N 1
ATOM 2024 C CA . GLU A 1 255 ? 2.827 -4.239 7.922 1.00 97.81 255 GLU A CA 1
ATOM 2025 C C . GLU A 1 255 ? 3.676 -5.280 7.189 1.00 97.81 255 GLU A C 1
ATOM 2027 O O . GLU A 1 255 ? 4.059 -6.307 7.769 1.00 97.81 255 GLU A O 1
ATOM 2032 N N . GLU A 1 256 ? 3.967 -4.970 5.927 1.00 94.81 256 GLU A N 1
ATOM 2033 C CA . GLU A 1 256 ? 4.639 -5.813 4.935 1.00 94.81 256 GLU A CA 1
ATOM 2034 C C . GLU A 1 256 ? 6.164 -5.841 5.085 1.00 94.81 256 GLU A C 1
ATOM 2036 O O . GLU A 1 256 ? 6.779 -6.901 4.907 1.00 94.81 256 GLU A O 1
ATOM 2041 N N . SER A 1 257 ? 6.767 -4.712 5.462 1.00 92.50 257 SER A N 1
ATOM 2042 C CA . SER A 1 257 ? 8.186 -4.458 5.218 1.00 92.50 257 SER A CA 1
ATOM 2043 C C . SER A 1 257 ? 9.052 -4.592 6.471 1.00 92.50 257 SER A C 1
ATOM 2045 O O . SER A 1 257 ? 8.624 -4.357 7.604 1.00 92.50 257 SER A O 1
ATOM 2047 N N . VAL A 1 258 ? 10.340 -4.899 6.287 1.00 91.31 258 VAL A N 1
ATOM 2048 C CA . VAL A 1 258 ? 11.319 -4.927 7.393 1.00 91.31 258 VAL A CA 1
ATOM 2049 C C . VAL A 1 258 ? 11.429 -3.555 8.071 1.00 91.31 258 VAL A C 1
ATOM 2051 O O . VAL A 1 258 ? 11.510 -3.456 9.299 1.00 91.31 258 VAL A O 1
ATOM 2054 N N . THR A 1 259 ? 11.447 -2.487 7.274 1.00 92.88 259 THR A N 1
ATOM 2055 C CA . THR A 1 259 ? 11.601 -1.102 7.733 1.00 92.88 259 THR A CA 1
ATOM 2056 C C . THR A 1 259 ? 10.387 -0.639 8.530 1.00 92.88 259 THR A C 1
ATOM 2058 O O . THR A 1 259 ? 10.550 -0.108 9.634 1.00 92.88 259 THR A O 1
ATOM 2061 N N . GLY A 1 260 ? 9.177 -0.893 8.035 1.00 95.75 260 GLY A N 1
ATOM 2062 C CA . GLY A 1 260 ? 7.940 -0.580 8.740 1.00 95.75 260 GLY A CA 1
ATOM 2063 C C . GLY A 1 260 ? 7.782 -1.393 10.026 1.00 95.75 260 GLY A C 1
ATOM 2064 O O . GLY A 1 260 ? 7.496 -0.825 11.082 1.00 95.75 260 GLY A O 1
ATOM 2065 N N . VAL A 1 261 ? 8.110 -2.693 10.011 1.00 95.38 261 VAL A N 1
ATOM 2066 C CA . VAL A 1 261 ? 8.119 -3.530 11.227 1.00 95.38 261 VAL A CA 1
ATOM 2067 C C . VAL A 1 261 ? 9.078 -2.969 12.278 1.00 95.38 261 VAL A C 1
ATOM 2069 O O . VAL A 1 261 ? 8.736 -2.889 13.462 1.00 95.38 261 VAL A O 1
ATOM 2072 N N . HIS A 1 262 ? 10.271 -2.532 11.871 1.00 94.69 262 HIS A N 1
ATOM 2073 C CA . HIS A 1 262 ? 11.219 -1.908 12.789 1.00 94.69 262 HIS A CA 1
ATOM 2074 C C . HIS A 1 262 ? 10.648 -0.623 13.418 1.00 94.69 262 HIS A C 1
ATOM 2076 O O . HIS A 1 262 ? 10.759 -0.442 14.635 1.00 94.69 262 HIS A O 1
ATOM 2082 N N . ARG A 1 263 ? 9.971 0.230 12.634 1.00 96.88 263 ARG A N 1
ATOM 2083 C CA . ARG A 1 263 ? 9.275 1.433 13.139 1.00 96.88 263 ARG A CA 1
ATOM 2084 C C . ARG A 1 263 ? 8.173 1.072 14.137 1.00 96.88 263 ARG A C 1
ATOM 2086 O O . ARG A 1 263 ? 8.080 1.698 15.193 1.00 96.88 263 ARG A O 1
ATOM 2093 N N . LEU A 1 264 ? 7.390 0.028 13.869 1.00 96.94 264 LEU A N 1
ATOM 2094 C CA . LEU A 1 264 ? 6.360 -0.458 14.794 1.00 96.94 264 LEU A CA 1
ATOM 2095 C C . LEU A 1 264 ? 6.958 -0.941 16.121 1.00 96.94 264 LEU A C 1
ATOM 2097 O O . LEU A 1 264 ? 6.444 -0.604 17.190 1.00 96.94 264 LEU A O 1
ATOM 2101 N N . TYR A 1 265 ? 8.079 -1.668 16.090 1.00 95.25 265 TYR A N 1
ATOM 2102 C CA . TYR A 1 265 ? 8.782 -2.054 17.315 1.00 95.25 265 TYR A CA 1
ATOM 2103 C C . TYR A 1 265 ? 9.330 -0.850 18.080 1.00 95.25 265 TYR A C 1
ATOM 2105 O O . TYR A 1 265 ? 9.268 -0.844 19.311 1.00 95.25 265 TYR A O 1
ATOM 2113 N N . GLN A 1 266 ? 9.837 0.177 17.392 1.00 95.25 266 GLN A N 1
ATOM 2114 C CA . GLN A 1 266 ? 10.243 1.427 18.039 1.00 95.25 266 GLN A CA 1
ATOM 2115 C C . GLN A 1 266 ? 9.054 2.077 18.751 1.00 95.25 266 GLN A C 1
ATOM 2117 O O . GLN A 1 266 ? 9.157 2.346 19.947 1.00 95.25 266 GLN A O 1
ATOM 2122 N N . MET A 1 267 ? 7.913 2.222 18.069 1.00 95.38 267 MET A N 1
ATOM 2123 C CA . MET A 1 267 ? 6.683 2.765 18.658 1.00 95.38 267 MET A CA 1
ATOM 2124 C C . MET A 1 267 ? 6.189 1.934 19.850 1.00 95.38 267 MET A C 1
ATOM 2126 O O . MET A 1 267 ? 5.728 2.478 20.854 1.00 95.38 267 MET A O 1
ATOM 2130 N N . CYS A 1 268 ? 6.305 0.606 19.778 1.00 94.06 268 CYS A N 1
ATOM 2131 C CA . CYS A 1 268 ? 5.949 -0.277 20.884 1.00 94.06 268 CYS A CA 1
ATOM 2132 C C . CYS A 1 268 ? 6.888 -0.087 22.088 1.00 94.06 268 CYS A C 1
ATOM 2134 O O . CYS A 1 268 ? 6.423 -0.033 23.227 1.00 94.06 2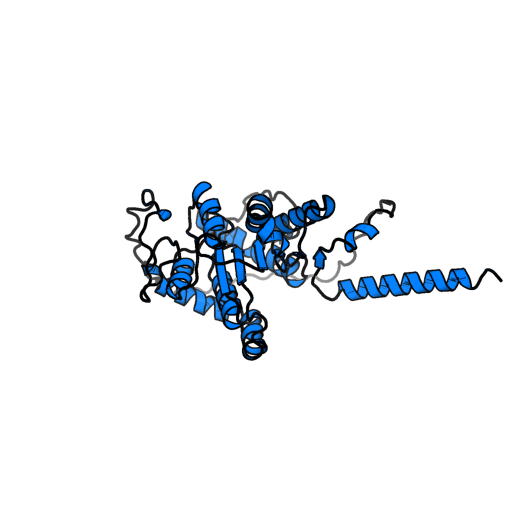68 CYS A O 1
ATOM 2136 N N . ARG A 1 269 ? 8.202 0.051 21.855 1.00 94.06 269 ARG A N 1
ATOM 2137 C CA . ARG A 1 269 ? 9.202 0.310 22.908 1.00 94.06 269 ARG A CA 1
ATOM 2138 C C . ARG A 1 269 ? 9.007 1.675 23.563 1.00 94.06 269 ARG A C 1
ATOM 2140 O O . ARG A 1 269 ? 9.178 1.783 24.773 1.00 94.06 269 ARG A O 1
ATOM 2147 N N . THR A 1 270 ? 8.626 2.691 22.790 1.00 94.81 270 THR A N 1
ATOM 2148 C CA . THR A 1 270 ? 8.311 4.039 23.289 1.00 94.81 270 THR A CA 1
ATOM 2149 C C . THR A 1 270 ? 6.879 4.175 23.807 1.00 94.81 270 THR A C 1
ATOM 2151 O O . THR A 1 270 ? 6.481 5.270 24.187 1.00 94.81 270 THR A O 1
ATOM 2154 N N . GLN A 1 271 ? 6.099 3.086 23.830 1.00 93.00 271 GLN A N 1
ATOM 2155 C CA . GLN A 1 271 ? 4.699 3.055 24.275 1.00 93.00 271 GLN A CA 1
ATOM 2156 C C . GLN A 1 271 ? 3.760 4.007 23.511 1.00 93.00 271 GLN A C 1
ATOM 2158 O O . GLN A 1 271 ? 2.694 4.363 24.009 1.00 93.00 271 GLN A O 1
ATOM 2163 N N . THR A 1 272 ? 4.123 4.382 22.285 1.00 93.56 272 THR A N 1
ATOM 2164 C CA . THR A 1 272 ? 3.311 5.239 21.411 1.00 93.56 272 THR A CA 1
ATOM 2165 C C . THR A 1 272 ? 2.420 4.442 20.457 1.00 93.56 272 THR A C 1
ATOM 2167 O O . THR A 1 272 ? 1.459 4.981 19.918 1.00 93.56 272 THR A O 1
ATOM 2170 N N . LEU A 1 273 ? 2.671 3.138 20.285 1.00 94.75 273 LEU A N 1
ATOM 2171 C CA . LEU A 1 273 ? 1.780 2.253 19.533 1.00 94.75 273 LEU A CA 1
ATOM 2172 C C . LEU A 1 273 ? 0.499 1.968 20.342 1.00 94.75 273 LEU A C 1
ATOM 2174 O O . LEU A 1 273 ? 0.517 1.238 21.339 1.00 94.75 273 LEU A O 1
ATOM 2178 N N . THR A 1 274 ? -0.616 2.581 19.940 1.00 92.88 274 THR A N 1
ATOM 2179 C CA . THR A 1 274 ? -1.907 2.495 20.647 1.00 92.88 274 THR A CA 1
ATOM 2180 C C . THR A 1 274 ? -2.813 1.370 20.156 1.00 92.88 274 THR A C 1
ATOM 2182 O O . THR A 1 274 ? -3.645 0.911 20.935 1.00 92.88 274 THR A O 1
ATOM 2185 N N . ILE A 1 275 ? -2.615 0.896 18.925 1.00 95.50 275 ILE A N 1
ATOM 2186 C CA . ILE A 1 275 ? -3.406 -0.153 18.267 1.00 95.50 275 ILE A CA 1
ATOM 2187 C C . ILE A 1 275 ? -2.537 -1.378 17.953 1.00 95.50 275 ILE A C 1
ATOM 2189 O O . ILE A 1 275 ? -1.321 -1.230 17.810 1.00 95.50 275 ILE A O 1
ATOM 2193 N N . PRO A 1 276 ? -3.112 -2.589 17.858 1.00 97.06 276 PRO A N 1
ATOM 2194 C CA . PRO A 1 276 ? -2.332 -3.784 17.557 1.00 97.06 276 PRO A CA 1
ATOM 2195 C C . PRO A 1 276 ? -1.771 -3.734 16.132 1.00 97.06 276 PRO A C 1
ATOM 2197 O O . PRO A 1 276 ? -2.426 -3.248 15.208 1.00 97.06 276 PRO A O 1
ATOM 2200 N N . ALA A 1 277 ? -0.573 -4.285 15.950 1.00 97.19 277 ALA A N 1
ATOM 2201 C CA . ALA A 1 277 ? 0.044 -4.422 14.638 1.00 97.19 277 ALA A CA 1
ATOM 2202 C C . ALA A 1 277 ? 0.440 -5.874 14.356 1.00 97.19 277 ALA A C 1
ATOM 2204 O O . ALA A 1 277 ? 0.878 -6.608 15.246 1.00 97.19 277 ALA A O 1
ATOM 2205 N N . MET A 1 278 ? 0.278 -6.283 13.106 1.00 97.31 278 MET A N 1
ATOM 2206 C CA . MET A 1 278 ? 0.586 -7.607 12.598 1.00 97.31 278 MET A CA 1
ATOM 2207 C C . MET A 1 278 ? 1.791 -7.509 11.668 1.00 97.31 278 MET A C 1
ATOM 2209 O O . MET A 1 278 ? 1.739 -6.847 10.634 1.00 97.31 278 MET A O 1
ATOM 2213 N N . ASN A 1 279 ? 2.871 -8.182 12.048 1.00 95.19 279 ASN A N 1
ATOM 2214 C CA . ASN A 1 279 ? 4.077 -8.305 11.241 1.00 95.19 279 ASN A CA 1
ATOM 2215 C C . ASN A 1 279 ? 3.882 -9.460 10.246 1.00 95.19 279 ASN A C 1
ATOM 2217 O O . ASN A 1 279 ? 3.955 -10.631 10.642 1.00 95.19 279 ASN A O 1
ATOM 2221 N N . ILE A 1 280 ? 3.601 -9.135 8.976 1.00 93.88 280 ILE A N 1
ATOM 2222 C CA . ILE A 1 280 ? 3.510 -10.145 7.908 1.00 93.88 280 ILE A CA 1
ATOM 2223 C C . ILE A 1 280 ? 4.885 -10.437 7.291 1.00 93.88 280 ILE A C 1
ATOM 2225 O O . ILE A 1 280 ? 5.095 -11.547 6.789 1.00 93.88 280 ILE A O 1
ATOM 2229 N N . ASN A 1 281 ? 5.838 -9.501 7.404 1.00 89.44 281 ASN A N 1
ATOM 2230 C CA . ASN A 1 281 ? 7.206 -9.662 6.909 1.00 89.44 281 ASN A CA 1
ATOM 2231 C C . ASN A 1 281 ? 7.880 -10.943 7.434 1.00 89.44 281 ASN A C 1
ATOM 2233 O O . ASN A 1 281 ? 8.532 -11.671 6.683 1.00 89.44 281 ASN A O 1
ATOM 2237 N N . ASP A 1 282 ? 7.701 -11.227 8.726 1.00 88.50 282 ASP A N 1
ATOM 2238 C CA . ASP A 1 282 ? 8.312 -12.374 9.409 1.00 88.50 282 ASP A CA 1
ATOM 2239 C C . ASP A 1 282 ? 7.518 -13.676 9.232 1.00 88.50 282 ASP A C 1
ATOM 2241 O O . ASP A 1 282 ? 7.826 -14.702 9.850 1.00 88.50 282 ASP A O 1
ATOM 2245 N N . SER A 1 283 ? 6.475 -13.672 8.397 1.00 90.06 283 SER A N 1
ATOM 2246 C CA . SER A 1 283 ? 5.864 -14.924 7.974 1.00 90.06 283 SER A CA 1
ATOM 2247 C C . SER A 1 283 ? 6.866 -15.723 7.135 1.00 90.06 283 SER A C 1
ATOM 2249 O O . SER A 1 283 ? 7.543 -15.194 6.255 1.00 90.06 283 SER A O 1
ATOM 2251 N N . VAL A 1 284 ? 6.959 -17.031 7.399 1.00 85.75 284 VAL A N 1
ATOM 2252 C CA . VAL A 1 284 ? 7.963 -17.908 6.765 1.00 85.75 284 VAL A CA 1
ATOM 2253 C C . VAL A 1 284 ? 7.888 -17.852 5.241 1.00 85.75 284 VAL A C 1
ATOM 2255 O O . VAL A 1 284 ? 8.919 -17.913 4.575 1.00 85.75 284 VAL A O 1
ATOM 2258 N N . ILE A 1 285 ? 6.673 -17.746 4.699 1.00 83.94 285 ILE A N 1
ATOM 2259 C CA . ILE A 1 285 ? 6.440 -17.686 3.258 1.00 83.94 285 ILE A CA 1
ATOM 2260 C C . ILE A 1 285 ? 6.940 -16.347 2.710 1.00 83.94 285 ILE A C 1
ATOM 2262 O O . ILE A 1 285 ? 7.710 -16.354 1.758 1.00 83.94 285 ILE A O 1
ATOM 2266 N N . LYS A 1 286 ? 6.610 -15.219 3.350 1.00 87.56 286 LYS A N 1
ATOM 2267 C CA . LYS A 1 286 ? 7.071 -13.899 2.907 1.00 87.56 286 LYS A CA 1
ATOM 2268 C C . LYS A 1 286 ? 8.589 -13.812 2.933 1.00 87.56 286 LYS A C 1
ATOM 2270 O O . LYS A 1 286 ? 9.211 -13.599 1.902 1.00 87.56 286 LYS A O 1
ATOM 2275 N N . THR A 1 287 ? 9.224 -14.074 4.073 1.00 80.25 287 THR A N 1
ATOM 2276 C CA . THR A 1 287 ? 10.673 -13.857 4.179 1.00 80.25 287 THR A CA 1
ATOM 2277 C C . THR A 1 287 ? 11.490 -14.770 3.257 1.00 80.25 287 THR A C 1
ATOM 2279 O O . THR A 1 287 ? 12.572 -14.382 2.821 1.00 80.25 287 THR A O 1
ATOM 2282 N N . LYS A 1 288 ? 11.014 -15.993 2.975 1.00 79.12 288 LYS A N 1
ATOM 2283 C CA . LYS A 1 288 ? 11.740 -16.953 2.127 1.00 79.12 288 LYS A CA 1
ATOM 2284 C C . LYS A 1 288 ? 11.416 -16.858 0.647 1.00 79.12 288 LYS A C 1
ATOM 2286 O O . LYS A 1 288 ? 12.260 -17.264 -0.138 1.00 79.12 288 LYS A O 1
ATOM 2291 N N . PHE A 1 289 ? 10.220 -16.423 0.268 1.00 83.38 289 PHE A N 1
ATOM 2292 C CA . PHE A 1 289 ? 9.857 -16.333 -1.143 1.00 83.38 289 PHE A CA 1
ATOM 2293 C C . PHE A 1 289 ? 10.016 -14.922 -1.666 1.00 83.38 289 PHE A C 1
ATOM 2295 O O . PHE A 1 289 ? 10.757 -14.715 -2.620 1.00 83.38 289 PHE A O 1
ATOM 2302 N N . ASP A 1 290 ? 9.389 -13.967 -0.994 1.00 82.25 290 ASP A N 1
ATOM 2303 C CA . ASP A 1 290 ? 9.371 -12.577 -1.418 1.00 82.25 290 ASP A CA 1
ATOM 2304 C C . ASP A 1 290 ? 10.781 -11.978 -1.348 1.00 82.25 290 ASP A C 1
ATOM 2306 O O . ASP A 1 290 ? 11.457 -11.812 -2.361 1.00 82.25 290 ASP A O 1
ATOM 2310 N N . ASN A 1 291 ? 11.312 -11.838 -0.132 1.00 77.50 291 ASN A N 1
ATOM 2311 C CA . ASN A 1 291 ? 12.596 -11.169 0.063 1.00 77.50 291 ASN A CA 1
ATOM 2312 C C . ASN A 1 291 ? 13.762 -11.893 -0.636 1.00 77.50 291 ASN A C 1
ATOM 2314 O O . ASN A 1 291 ? 14.770 -11.276 -0.944 1.00 77.50 291 ASN A O 1
ATOM 2318 N N . LEU A 1 292 ? 13.676 -13.208 -0.837 1.00 77.81 292 LEU A N 1
ATOM 2319 C CA . LEU A 1 292 ? 14.811 -14.008 -1.294 1.00 77.81 292 LEU A CA 1
ATOM 2320 C C . LEU A 1 292 ? 14.725 -14.360 -2.787 1.00 77.81 292 LEU A C 1
ATOM 2322 O O . LEU A 1 292 ? 15.690 -14.137 -3.519 1.00 77.81 292 LEU A O 1
ATOM 2326 N N . TYR A 1 293 ? 13.603 -14.928 -3.247 1.00 82.56 293 TYR A N 1
ATOM 2327 C CA . TYR A 1 293 ? 13.465 -15.366 -4.639 1.00 82.56 293 TYR A CA 1
ATOM 2328 C C . TYR A 1 293 ? 13.032 -14.225 -5.560 1.00 82.56 293 TYR A C 1
ATOM 2330 O O . TYR A 1 293 ? 13.595 -14.114 -6.646 1.00 82.56 293 TYR A O 1
ATOM 2338 N N . LEU A 1 294 ? 12.132 -13.330 -5.136 1.00 82.94 294 LEU A N 1
ATOM 2339 C CA . LEU A 1 294 ? 11.718 -12.218 -6.004 1.00 82.94 294 LEU A CA 1
ATOM 2340 C C . LEU A 1 294 ? 12.858 -11.223 -6.230 1.00 82.94 294 LEU A C 1
ATOM 2342 O O . LEU A 1 294 ? 13.065 -10.776 -7.359 1.00 82.94 294 LEU A O 1
ATOM 2346 N N . CYS A 1 295 ? 13.667 -10.927 -5.206 1.00 81.62 295 CYS A N 1
ATOM 2347 C CA . CYS A 1 295 ? 14.833 -10.051 -5.367 1.00 81.62 295 CYS A CA 1
ATOM 2348 C C . CYS A 1 295 ? 15.873 -10.621 -6.346 1.00 81.62 295 CYS A C 1
ATOM 2350 O O . CYS A 1 295 ? 16.523 -9.853 -7.053 1.00 81.62 295 CYS A O 1
ATOM 2352 N N . ARG A 1 296 ? 16.010 -11.953 -6.445 1.00 83.50 296 ARG A N 1
ATOM 2353 C CA . ARG A 1 296 ? 16.917 -12.594 -7.415 1.00 83.50 296 ARG A CA 1
ATOM 2354 C C . ARG A 1 296 ? 16.564 -12.222 -8.854 1.00 83.50 296 ARG A C 1
ATOM 2356 O O . ARG A 1 296 ? 17.464 -11.964 -9.646 1.00 83.50 296 ARG A O 1
ATOM 2363 N N . GLU A 1 297 ? 15.281 -12.240 -9.190 1.00 85.12 297 GLU A N 1
ATOM 2364 C CA . GLU A 1 297 ? 14.812 -11.999 -10.556 1.00 85.12 297 GLU A CA 1
ATOM 2365 C C . GLU A 1 297 ? 14.687 -10.500 -10.842 1.00 85.12 297 GLU A C 1
ATOM 2367 O O . GLU A 1 297 ? 15.255 -9.993 -11.810 1.00 85.12 297 GLU A O 1
ATOM 2372 N N . SER A 1 298 ? 14.017 -9.771 -9.949 1.00 86.94 298 SER A N 1
ATOM 2373 C CA . SER A 1 298 ? 13.684 -8.356 -10.146 1.00 86.94 298 SER A CA 1
ATOM 2374 C C . SER A 1 298 ? 14.896 -7.421 -10.165 1.00 86.94 298 SER A C 1
ATOM 2376 O O . SER A 1 298 ? 14.892 -6.448 -10.914 1.00 86.94 298 SER A O 1
ATOM 2378 N N . VAL A 1 299 ? 15.957 -7.696 -9.392 1.00 88.56 299 VAL A N 1
ATOM 2379 C CA . VAL A 1 299 ? 17.172 -6.857 -9.407 1.00 88.56 299 VAL A CA 1
ATOM 2380 C C . VAL A 1 299 ? 17.883 -6.957 -10.754 1.00 88.56 299 VAL A C 1
ATOM 2382 O O . VAL A 1 299 ? 18.295 -5.943 -11.318 1.00 88.56 299 VAL A O 1
ATOM 2385 N N . ILE A 1 300 ? 18.013 -8.176 -11.282 1.00 88.88 300 ILE A N 1
ATOM 2386 C CA . ILE A 1 300 ? 18.655 -8.427 -12.576 1.00 88.88 300 ILE A CA 1
ATOM 2387 C C . ILE A 1 300 ? 17.835 -7.781 -13.694 1.00 88.88 300 ILE A C 1
ATOM 2389 O O . ILE A 1 300 ? 18.397 -7.066 -14.525 1.00 88.88 300 ILE A O 1
ATOM 2393 N N . ASP A 1 301 ? 16.517 -7.987 -13.684 1.00 89.75 301 ASP A N 1
ATOM 2394 C CA . ASP A 1 301 ? 15.590 -7.377 -14.638 1.00 89.75 301 ASP A CA 1
ATOM 2395 C C . ASP A 1 301 ? 15.647 -5.841 -14.582 1.00 89.75 301 ASP A C 1
ATOM 2397 O O . ASP A 1 301 ? 15.825 -5.185 -15.607 1.00 89.75 301 ASP A O 1
ATOM 2401 N N . GLY A 1 302 ? 15.628 -5.249 -13.385 1.00 90.12 302 GLY A N 1
ATOM 2402 C CA . GLY A 1 302 ? 15.740 -3.802 -13.203 1.00 90.12 302 GLY A CA 1
ATOM 2403 C C . GLY A 1 302 ? 17.046 -3.224 -13.753 1.00 90.12 302 GLY A C 1
ATOM 2404 O O . GLY A 1 302 ? 17.025 -2.229 -14.476 1.00 90.12 302 GLY A O 1
ATOM 2405 N N . ILE A 1 303 ? 18.192 -3.858 -13.474 1.00 91.69 303 ILE A N 1
ATOM 2406 C CA . ILE A 1 303 ? 19.483 -3.414 -14.028 1.00 91.69 303 ILE A CA 1
ATOM 2407 C C . ILE A 1 303 ? 19.483 -3.532 -15.554 1.00 91.69 303 ILE A C 1
ATOM 2409 O O . ILE A 1 303 ? 19.965 -2.622 -16.234 1.00 91.69 303 ILE A O 1
ATOM 2413 N N . LYS A 1 304 ? 18.931 -4.620 -16.102 1.00 92.25 304 LYS A N 1
ATOM 2414 C CA . LYS A 1 304 ? 18.836 -4.823 -17.550 1.00 92.25 304 LYS A CA 1
ATOM 2415 C C . LYS A 1 304 ? 17.998 -3.749 -18.220 1.00 92.25 304 LYS A C 1
ATOM 2417 O O . LYS A 1 304 ? 18.527 -3.076 -19.093 1.00 92.25 304 LYS A O 1
ATOM 2422 N N . ARG A 1 305 ? 16.770 -3.516 -17.754 1.00 91.69 305 ARG A N 1
ATOM 2423 C CA . ARG A 1 305 ? 15.879 -2.484 -18.310 1.00 91.69 305 ARG A CA 1
ATOM 2424 C C . ARG A 1 305 ? 16.481 -1.080 -18.270 1.00 91.69 305 ARG A C 1
ATOM 2426 O O . ARG A 1 305 ? 16.174 -0.265 -19.127 1.00 91.69 305 ARG A O 1
ATOM 2433 N N . CYS A 1 306 ? 17.308 -0.783 -17.269 1.00 92.75 306 CYS A N 1
ATOM 2434 C CA . CYS A 1 306 ? 17.896 0.546 -17.112 1.00 92.75 306 CYS A CA 1
ATOM 2435 C C . CYS A 1 306 ? 19.181 0.762 -17.917 1.00 92.75 306 CYS A C 1
ATOM 2437 O O . CYS A 1 306 ? 19.547 1.909 -18.163 1.00 92.75 306 CYS A O 1
ATOM 2439 N N . THR A 1 307 ? 19.933 -0.297 -18.224 1.00 92.44 307 THR A N 1
ATOM 2440 C CA . THR A 1 307 ? 21.331 -0.138 -18.661 1.00 92.44 307 THR A CA 1
ATOM 2441 C C . THR A 1 307 ? 21.738 -1.009 -19.842 1.00 92.44 307 THR A C 1
ATOM 2443 O O . THR A 1 307 ? 22.814 -0.785 -20.394 1.00 92.44 307 THR A O 1
ATOM 2446 N N . ASP A 1 308 ? 20.944 -2.026 -20.190 1.00 93.19 308 ASP A N 1
ATOM 2447 C CA . ASP A 1 308 ? 21.229 -3.025 -21.228 1.00 93.19 308 ASP A CA 1
ATOM 2448 C C . ASP A 1 308 ? 22.604 -3.718 -21.106 1.00 93.19 308 ASP A C 1
ATOM 2450 O O . ASP A 1 308 ? 23.082 -4.376 -22.034 1.00 93.19 308 ASP A O 1
ATOM 2454 N N . ILE A 1 309 ? 23.270 -3.633 -19.946 1.00 90.50 309 ILE A N 1
ATOM 2455 C CA . ILE A 1 309 ? 24.634 -4.149 -19.785 1.00 90.50 309 ILE A CA 1
ATOM 2456 C C . ILE A 1 309 ? 24.673 -5.675 -19.818 1.00 90.50 309 ILE A C 1
ATOM 2458 O O . ILE A 1 309 ? 23.802 -6.361 -19.286 1.00 90.50 309 ILE A O 1
ATOM 2462 N N . LEU A 1 310 ? 25.741 -6.241 -20.373 1.00 90.56 310 LEU A N 1
ATOM 2463 C CA . LEU A 1 310 ? 26.087 -7.650 -20.172 1.00 90.56 310 LEU A CA 1
ATOM 2464 C C . LEU A 1 310 ? 26.623 -7.861 -18.745 1.00 90.56 310 LEU A C 1
ATOM 2466 O O . LEU A 1 310 ? 27.507 -7.121 -18.332 1.00 90.56 310 LEU A O 1
ATOM 2470 N N . PHE A 1 311 ? 26.148 -8.864 -18.003 1.00 87.56 311 PHE A N 1
ATOM 2471 C CA . PHE A 1 311 ? 26.659 -9.144 -16.648 1.00 87.56 311 PHE A CA 1
ATOM 2472 C C . PHE A 1 311 ? 27.981 -9.921 -16.647 1.00 87.56 311 PHE A C 1
ATOM 2474 O O . PHE A 1 311 ? 28.847 -9.656 -15.815 1.00 87.56 311 PHE A O 1
ATOM 2481 N N . GLY A 1 312 ? 28.154 -10.838 -17.605 1.00 88.19 312 GLY A N 1
ATOM 2482 C CA . GLY A 1 312 ? 29.303 -11.740 -17.671 1.00 88.19 312 GLY A CA 1
ATOM 2483 C C . GLY A 1 312 ? 30.648 -11.014 -17.576 1.00 88.19 312 GLY A C 1
ATOM 2484 O O . GLY A 1 312 ? 30.923 -10.081 -18.332 1.00 88.19 312 GLY A O 1
ATOM 2485 N N . GLY A 1 313 ? 31.482 -11.449 -16.629 1.00 87.44 313 GLY A N 1
ATOM 2486 C CA . GLY A 1 313 ? 32.831 -10.920 -16.411 1.00 87.44 313 GLY A CA 1
ATOM 2487 C C . GLY A 1 313 ? 32.906 -9.574 -15.682 1.00 87.44 313 GLY A C 1
ATOM 2488 O O . GLY A 1 313 ? 34.004 -9.040 -15.523 1.00 87.44 313 GLY A O 1
ATOM 2489 N N . LYS A 1 314 ? 31.781 -9.005 -15.227 1.00 86.75 314 LYS A N 1
ATOM 2490 C CA . LYS A 1 314 ? 31.784 -7.765 -14.437 1.00 86.75 314 LYS A CA 1
ATOM 2491 C C . LYS A 1 314 ? 31.967 -8.051 -12.950 1.00 86.75 314 LYS A C 1
ATOM 2493 O O . LYS A 1 314 ? 31.468 -9.032 -12.414 1.00 86.75 314 LYS A O 1
ATOM 2498 N N . GLN A 1 315 ? 32.667 -7.146 -12.273 1.00 90.31 315 GLN A N 1
ATOM 2499 C CA . GLN A 1 315 ? 32.759 -7.147 -10.817 1.00 90.31 315 GLN A CA 1
ATOM 2500 C C . GLN A 1 315 ? 31.595 -6.339 -10.242 1.00 90.31 315 GLN A C 1
ATOM 2502 O O . GLN A 1 315 ? 31.406 -5.180 -10.611 1.00 90.31 315 GLN A O 1
ATOM 2507 N N . ALA A 1 316 ? 30.830 -6.949 -9.338 1.00 87.94 316 ALA A N 1
ATOM 2508 C CA . ALA A 1 316 ? 29.729 -6.311 -8.628 1.00 87.94 316 ALA A CA 1
ATOM 2509 C C . ALA A 1 316 ? 29.995 -6.320 -7.119 1.00 87.94 316 ALA A C 1
ATOM 2511 O O . ALA A 1 316 ? 30.540 -7.282 -6.576 1.00 87.94 316 ALA A O 1
ATOM 2512 N N . VAL A 1 317 ? 29.594 -5.247 -6.437 1.00 89.69 317 VAL A N 1
ATOM 2513 C CA . VAL A 1 317 ? 29.634 -5.150 -4.975 1.00 89.69 317 VAL A CA 1
ATOM 2514 C C . VAL A 1 317 ? 28.202 -5.113 -4.466 1.00 89.69 317 VAL A C 1
ATOM 2516 O O . VAL A 1 317 ? 27.429 -4.238 -4.847 1.00 89.69 317 VAL A O 1
ATOM 2519 N N . VAL A 1 318 ? 27.860 -6.055 -3.589 1.00 87.81 318 VAL A N 1
ATOM 2520 C CA . VAL A 1 318 ? 26.556 -6.113 -2.924 1.00 87.81 318 VAL A CA 1
ATOM 2521 C C . VAL A 1 318 ? 26.735 -5.692 -1.468 1.00 87.81 318 VAL A C 1
ATOM 2523 O O . VAL A 1 318 ? 27.447 -6.340 -0.700 1.00 87.81 318 VAL A O 1
ATOM 2526 N N . CYS A 1 319 ? 26.100 -4.587 -1.080 1.00 88.50 319 CYS A N 1
ATOM 2527 C CA . CYS A 1 319 ? 26.192 -4.046 0.273 1.00 88.50 319 CYS A CA 1
ATOM 2528 C C . CYS A 1 319 ? 25.121 -4.667 1.184 1.00 88.50 319 CYS A C 1
ATOM 2530 O O . CYS A 1 319 ? 23.945 -4.322 1.104 1.00 88.50 319 CYS A O 1
ATOM 2532 N N . GLY A 1 320 ? 25.547 -5.564 2.080 1.00 83.31 320 GLY A N 1
ATOM 2533 C CA . GLY A 1 320 ? 24.696 -6.288 3.035 1.00 83.31 320 GLY A CA 1
ATOM 2534 C C . GLY A 1 320 ? 24.446 -7.738 2.610 1.00 83.31 320 GLY A C 1
ATOM 2535 O O . GLY A 1 320 ? 24.355 -8.017 1.424 1.00 83.31 320 GLY A O 1
ATOM 2536 N N . TYR A 1 321 ? 24.323 -8.656 3.574 1.00 84.12 321 TYR A N 1
ATOM 2537 C CA . TYR A 1 321 ? 24.183 -10.106 3.330 1.00 84.12 321 TYR A CA 1
ATOM 2538 C C . TYR A 1 321 ? 22.988 -10.716 4.087 1.00 84.12 321 TYR A C 1
ATOM 2540 O O . TYR A 1 321 ? 23.026 -11.846 4.569 1.00 84.12 321 TYR A O 1
ATOM 2548 N N . GLY A 1 322 ? 21.927 -9.920 4.253 1.00 78.25 322 GLY A N 1
ATOM 2549 C CA . GLY A 1 322 ? 20.632 -10.410 4.728 1.00 78.25 322 GLY A CA 1
ATOM 2550 C C . GLY A 1 322 ? 19.883 -11.176 3.634 1.00 78.25 322 GLY A C 1
ATOM 2551 O O . GLY A 1 322 ? 20.363 -11.290 2.508 1.00 78.25 322 GLY A O 1
ATOM 2552 N N . LEU A 1 323 ? 18.676 -11.662 3.944 1.00 70.38 323 LEU A N 1
ATOM 2553 C CA . LEU A 1 323 ? 17.877 -12.468 3.007 1.00 70.38 323 LEU A CA 1
ATOM 2554 C C . LEU A 1 323 ? 17.617 -11.765 1.664 1.00 70.38 323 LEU A C 1
ATOM 2556 O O . LEU A 1 323 ? 17.695 -12.425 0.638 1.00 70.38 323 LEU A O 1
ATOM 2560 N N . LEU A 1 324 ? 17.434 -10.439 1.667 1.00 65.94 324 LEU A N 1
ATOM 2561 C CA . LEU A 1 324 ? 17.281 -9.627 0.448 1.00 65.94 324 LEU A CA 1
ATOM 2562 C C . LEU A 1 324 ? 18.478 -9.726 -0.515 1.00 65.94 324 LEU A C 1
ATOM 2564 O O . LEU A 1 324 ? 18.316 -9.688 -1.729 1.00 65.94 324 LEU A O 1
ATOM 2568 N N . ASN A 1 325 ? 19.688 -9.885 0.022 1.00 59.69 325 ASN A N 1
ATOM 2569 C CA . ASN A 1 325 ? 20.930 -9.758 -0.743 1.00 59.69 325 ASN A CA 1
ATOM 2570 C C . ASN A 1 325 ? 21.660 -11.089 -0.951 1.00 59.69 325 ASN A C 1
ATOM 2572 O O . ASN A 1 325 ? 22.612 -11.155 -1.727 1.00 59.69 325 ASN A O 1
ATOM 2576 N N . PHE A 1 326 ? 21.241 -12.147 -0.252 1.00 57.81 326 PHE A N 1
ATOM 2577 C CA . PHE A 1 326 ? 21.946 -13.427 -0.227 1.00 57.81 326 PHE A CA 1
ATOM 2578 C C . PHE A 1 326 ? 22.070 -14.056 -1.623 1.00 57.81 326 PHE A C 1
ATOM 2580 O O . PHE A 1 326 ? 23.120 -14.597 -1.959 1.00 57.81 326 PHE A O 1
ATOM 2587 N N . ILE A 1 327 ? 21.030 -13.956 -2.458 1.00 57.47 327 ILE A N 1
ATOM 2588 C CA . ILE A 1 327 ? 20.997 -14.647 -3.757 1.00 57.47 327 ILE A CA 1
ATOM 2589 C C . ILE A 1 327 ? 21.525 -13.802 -4.920 1.00 57.47 327 ILE A C 1
ATOM 2591 O O . ILE A 1 327 ? 21.978 -14.380 -5.907 1.00 57.47 327 ILE A O 1
ATOM 2595 N N . ILE A 1 328 ? 21.588 -12.470 -4.796 1.00 58.34 328 ILE A N 1
ATOM 2596 C CA . ILE A 1 328 ? 22.205 -11.603 -5.823 1.00 58.34 328 ILE A CA 1
ATOM 2597 C C . ILE A 1 328 ? 23.655 -12.049 -6.105 1.00 58.34 328 ILE A C 1
ATOM 2599 O O . ILE A 1 328 ? 24.141 -11.941 -7.224 1.00 58.34 328 ILE A O 1
ATOM 2603 N N . ILE A 1 329 ? 24.321 -12.629 -5.104 1.00 56.47 329 ILE A N 1
ATOM 2604 C CA . ILE A 1 329 ? 25.707 -13.106 -5.174 1.00 56.47 329 ILE A CA 1
ATOM 2605 C C . ILE A 1 329 ? 25.831 -14.506 -5.811 1.00 56.47 329 ILE A C 1
ATOM 2607 O O . ILE A 1 329 ? 26.878 -14.837 -6.362 1.00 56.47 329 ILE A O 1
ATOM 2611 N N . CYS A 1 330 ? 24.791 -15.343 -5.762 1.00 50.34 330 CYS A N 1
ATOM 2612 C CA . CYS A 1 330 ? 24.893 -16.766 -6.120 1.00 50.34 330 CYS A CA 1
ATOM 2613 C C . CYS A 1 330 ? 24.545 -17.098 -7.578 1.00 50.34 330 CYS A C 1
ATOM 2615 O O . CYS A 1 330 ? 24.604 -18.269 -7.940 1.00 50.34 330 CYS A O 1
ATOM 2617 N N . ASN A 1 331 ? 24.186 -16.115 -8.411 1.00 47.38 331 ASN A N 1
ATOM 2618 C CA . ASN A 1 331 ? 23.860 -16.366 -9.821 1.00 47.38 331 ASN A CA 1
ATOM 2619 C C . ASN A 1 331 ? 25.082 -16.433 -10.759 1.00 47.38 331 ASN A C 1
ATOM 2621 O O . ASN A 1 331 ? 24.896 -16.831 -11.899 1.00 47.38 331 ASN A O 1
ATOM 2625 N N . ASP A 1 332 ? 26.299 -16.120 -10.292 1.00 42.88 332 ASP A N 1
ATOM 2626 C CA . ASP A 1 332 ? 27.507 -16.061 -11.144 1.00 42.88 332 ASP A CA 1
ATOM 2627 C C . ASP A 1 332 ? 28.782 -16.654 -10.491 1.00 42.88 332 ASP A C 1
ATOM 2629 O O . ASP A 1 332 ? 29.906 -16.308 -10.854 1.00 42.88 332 ASP A O 1
ATOM 2633 N N . ILE A 1 333 ? 28.646 -17.568 -9.521 1.00 37.19 333 ILE A N 1
ATOM 2634 C CA . ILE A 1 333 ? 29.778 -18.374 -9.017 1.00 37.19 333 ILE A CA 1
ATOM 2635 C C . ILE A 1 333 ? 29.369 -19.851 -9.024 1.00 37.19 333 ILE A C 1
ATOM 2637 O O . ILE A 1 333 ? 29.022 -20.428 -7.992 1.00 37.19 333 ILE A O 1
ATOM 2641 N N . SER A 1 334 ? 29.335 -20.464 -10.203 1.00 30.25 334 SER A N 1
ATOM 2642 C CA . SER A 1 334 ? 29.278 -21.921 -10.393 1.00 30.25 334 SER A CA 1
ATOM 2643 C C . SER A 1 334 ? 30.046 -22.288 -11.646 1.00 30.25 334 SER A C 1
ATOM 2645 O O . SER A 1 334 ? 29.699 -21.716 -12.701 1.00 30.25 334 SER A O 1
#

Organism: NCBI:txid392030